Protein AF-A0AAV3IEU8-F1 (afdb_monomer)

Organism: NCBI:txid1159029

pLDDT: mean 87.57, std 12.07, range [40.59, 98.12]

Sequence (275 aa):
SLTPLAIEFLNAQDLLRKNFCYTQALENLLQGFGAECREVMIELENHYLDIEEMMFFVTFLNTENFTRSEIIEYVREYRSLSRIQKEKLKELVQNYCNPNHFNGNKLEKRDYHNWKNQAQQIFSLLEQSVFFETNKERLILKTLNEESKQNDKKLKRSIKEKALYFEKHGVKKEKGFELHHIVPLCLARSIEEFDLLDKWENLIYIDAFNHAKISQTQNKHLCLYFENCDVILSKGLKEEQESLYFTYIENVLYKLDLQNIMLEYNKDLLHSKNG

Mean predicted aligned error: 6.37 Å

Solvent-accessible surface area (backbone atoms only — not comparable to full-atom values): 15280 Å² total; per-residue (Å²): 134,80,52,72,64,56,51,49,39,73,67,40,89,48,70,68,43,31,29,26,44,46,26,35,54,47,32,64,74,53,45,38,48,58,59,52,52,51,51,51,23,58,78,65,74,69,42,53,45,44,56,63,49,38,55,80,38,56,67,35,61,87,72,50,101,48,45,70,70,56,40,52,49,52,48,52,55,59,66,70,45,51,71,70,55,49,52,51,50,49,52,51,50,43,62,70,19,31,70,90,81,56,88,78,72,71,90,82,58,65,40,50,67,61,50,52,51,50,47,50,51,50,45,62,55,46,35,61,26,64,54,26,39,72,57,97,61,28,42,31,63,44,46,96,55,96,63,84,88,53,48,65,56,59,57,51,39,49,55,45,24,57,52,45,35,35,64,76,34,71,50,76,95,52,92,65,50,41,80,42,54,45,49,51,59,57,73,26,66,47,71,68,48,31,57,60,35,55,34,40,59,35,46,45,38,26,27,40,73,62,48,49,53,42,37,76,58,56,57,47,44,46,37,68,48,68,62,92,77,24,44,33,31,16,55,46,99,50,90,92,41,68,64,47,79,31,50,54,80,78,34,30,60,73,38,76,91,45,52,64,59,30,42,52,47,43,49,52,56,54,51,68,71,76,109

Structure (mmCIF, N/CA/C/O backbone):
data_AF-A0AAV3IEU8-F1
#
_entry.id   AF-A0AAV3IEU8-F1
#
loop_
_atom_site.group_PDB
_atom_site.id
_atom_site.type_symbol
_atom_site.label_atom_id
_atom_site.label_alt_id
_atom_site.label_comp_id
_atom_site.label_asym_id
_atom_site.label_entity_id
_atom_site.label_seq_id
_atom_site.pdbx_PDB_ins_code
_atom_site.Cartn_x
_atom_site.Cartn_y
_atom_site.Cartn_z
_atom_site.occupancy
_atom_site.B_iso_or_equiv
_atom_site.auth_seq_id
_atom_site.auth_comp_id
_atom_site.auth_asym_id
_atom_site.auth_atom_id
_atom_site.pdbx_PDB_model_num
ATOM 1 N N . SER A 1 1 ? 19.707 -5.738 23.453 1.00 81.69 1 SER A N 1
ATOM 2 C CA . SER A 1 1 ? 18.581 -6.644 23.763 1.00 81.69 1 SER A CA 1
ATOM 3 C C . SER A 1 1 ? 17.869 -6.994 22.465 1.00 81.69 1 SER A C 1
ATOM 5 O O . SER A 1 1 ? 18.001 -6.241 21.506 1.00 81.69 1 SER A O 1
ATOM 7 N N . LEU A 1 2 ? 17.169 -8.131 22.399 1.00 87.88 2 LEU A N 1
ATOM 8 C CA . LEU A 1 2 ? 16.319 -8.454 21.246 1.00 87.88 2 LEU A CA 1
ATOM 9 C C . LEU A 1 2 ? 15.072 -7.561 21.242 1.00 87.88 2 LEU A C 1
ATOM 11 O O . LEU A 1 2 ? 14.574 -7.196 22.308 1.00 87.88 2 LEU A O 1
ATOM 15 N N . THR A 1 3 ? 14.579 -7.207 20.055 1.00 89.81 3 THR A N 1
ATOM 16 C CA . THR A 1 3 ? 13.299 -6.499 19.910 1.00 89.81 3 THR A CA 1
ATOM 17 C C . THR A 1 3 ? 12.129 -7.449 20.209 1.00 89.81 3 THR A C 1
ATOM 19 O O . THR A 1 3 ? 12.288 -8.662 20.049 1.00 89.81 3 THR A O 1
ATOM 22 N N . PRO A 1 4 ? 10.940 -6.939 20.588 1.00 88.88 4 PRO A N 1
ATOM 23 C CA . PRO A 1 4 ? 9.755 -7.781 20.776 1.00 88.88 4 PRO A CA 1
ATOM 24 C C . PRO A 1 4 ? 9.437 -8.655 19.554 1.00 88.88 4 PRO A C 1
ATOM 26 O O . PRO A 1 4 ? 9.200 -9.849 19.704 1.00 88.88 4 PRO A O 1
ATOM 29 N N . LEU A 1 5 ? 9.552 -8.095 18.343 1.00 89.75 5 LEU A N 1
ATOM 30 C CA . LEU A 1 5 ? 9.352 -8.827 17.088 1.00 89.75 5 LEU A CA 1
ATOM 31 C C . LEU A 1 5 ? 10.374 -9.958 16.891 1.00 89.75 5 LEU A C 1
ATOM 33 O O . LEU A 1 5 ? 10.023 -11.036 16.423 1.00 89.75 5 LEU A O 1
ATOM 37 N N . ALA A 1 6 ? 11.638 -9.744 17.273 1.00 91.06 6 ALA A N 1
ATOM 38 C CA . ALA A 1 6 ? 12.656 -10.791 17.199 1.00 91.06 6 ALA A CA 1
ATOM 39 C C . ALA A 1 6 ? 12.377 -11.929 18.195 1.00 91.06 6 ALA A C 1
ATOM 41 O O . ALA A 1 6 ? 12.579 -13.094 17.866 1.00 91.06 6 ALA A O 1
ATOM 42 N N . ILE A 1 7 ? 11.885 -11.603 19.394 1.00 92.44 7 ILE A N 1
ATOM 43 C CA . ILE A 1 7 ? 11.456 -12.605 20.381 1.00 92.44 7 ILE A CA 1
ATOM 44 C C . ILE A 1 7 ? 10.263 -13.402 19.836 1.00 92.44 7 ILE A C 1
ATOM 46 O O . ILE A 1 7 ? 10.269 -14.629 19.907 1.00 92.44 7 ILE A O 1
ATOM 50 N N . GLU A 1 8 ? 9.274 -12.728 19.243 1.00 90.88 8 GLU A N 1
ATOM 51 C CA . GLU A 1 8 ? 8.117 -13.378 18.619 1.00 90.88 8 GLU A CA 1
ATOM 52 C C . GLU A 1 8 ? 8.536 -14.316 17.478 1.00 90.88 8 GLU A C 1
ATOM 54 O O . GLU A 1 8 ? 8.116 -15.471 17.445 1.00 90.88 8 GLU A O 1
ATOM 59 N N . PHE A 1 9 ? 9.440 -13.868 16.601 1.00 92.19 9 PHE A N 1
ATOM 60 C CA . PHE A 1 9 ? 9.981 -14.685 15.513 1.00 92.19 9 PHE A CA 1
ATOM 61 C C . PHE A 1 9 ? 10.677 -15.959 16.021 1.00 92.19 9 PHE A C 1
ATOM 63 O O . PHE A 1 9 ? 10.493 -17.037 15.452 1.00 92.19 9 PHE A O 1
ATOM 70 N N . LEU A 1 10 ? 11.478 -15.855 17.089 1.00 93.06 10 LEU A N 1
ATOM 71 C CA . LEU A 1 10 ? 12.175 -17.005 17.679 1.00 93.06 10 LEU A CA 1
ATOM 72 C C . LEU A 1 10 ? 11.210 -17.992 18.348 1.00 93.06 10 LEU A C 1
ATOM 74 O O . LEU A 1 10 ? 11.451 -19.197 18.306 1.00 93.06 10 LEU A O 1
ATOM 78 N N . ASN A 1 11 ? 10.121 -17.486 18.929 1.00 92.81 11 ASN A N 1
ATOM 79 C CA . ASN A 1 11 ? 9.109 -18.289 19.615 1.00 92.81 11 ASN A CA 1
ATOM 80 C C . ASN A 1 11 ? 8.028 -18.855 18.676 1.00 92.81 11 ASN A C 1
ATOM 82 O O . ASN A 1 11 ? 7.237 -19.701 19.101 1.00 92.81 11 ASN A O 1
ATOM 86 N N . ALA A 1 12 ? 7.973 -18.404 17.420 1.00 91.25 12 ALA A N 1
ATOM 87 C CA . ALA A 1 12 ? 7.007 -18.863 16.431 1.00 91.25 12 ALA A CA 1
ATOM 88 C C . ALA A 1 12 ? 7.164 -20.368 16.147 1.00 91.25 12 ALA A C 1
ATOM 90 O O . ALA A 1 12 ? 8.242 -20.848 15.782 1.00 91.25 12 ALA A O 1
ATOM 91 N N . GLN A 1 13 ? 6.062 -21.104 16.309 1.00 87.25 13 GLN A N 1
ATOM 92 C CA . GLN A 1 13 ? 6.034 -22.569 16.236 1.00 87.25 13 GLN A CA 1
ATOM 93 C C . GLN A 1 13 ? 5.939 -23.097 14.798 1.00 87.25 13 GLN A C 1
ATOM 95 O O . GLN A 1 13 ? 6.351 -24.223 14.529 1.00 87.25 13 GLN A O 1
ATOM 100 N N . ASP A 1 14 ? 5.441 -22.283 13.866 1.00 87.62 14 ASP A N 1
ATOM 101 C CA . ASP A 1 14 ? 5.226 -22.655 12.471 1.00 87.62 14 ASP A CA 1
ATOM 102 C C . ASP A 1 14 ? 5.844 -21.645 11.485 1.00 87.62 14 ASP A C 1
ATOM 104 O O . ASP A 1 14 ? 6.173 -20.502 11.822 1.00 87.62 14 ASP A O 1
ATOM 108 N N . LEU A 1 15 ? 6.037 -22.096 10.241 1.00 86.12 15 LEU A N 1
ATOM 109 C CA . LEU A 1 15 ? 6.675 -21.307 9.185 1.00 86.12 15 LEU A CA 1
ATOM 110 C C . LEU A 1 15 ? 5.826 -20.100 8.768 1.00 86.12 15 LEU A C 1
ATOM 112 O O . LEU A 1 15 ? 6.379 -19.044 8.474 1.00 86.12 15 LEU A O 1
ATOM 116 N N . LEU A 1 16 ? 4.498 -20.229 8.772 1.00 85.38 16 LEU A N 1
ATOM 117 C CA . LEU A 1 16 ? 3.606 -19.141 8.388 1.00 85.38 16 LEU A CA 1
ATOM 118 C C . LEU A 1 16 ? 3.726 -17.981 9.382 1.00 85.38 16 LEU A C 1
ATOM 120 O O . LEU A 1 16 ? 3.903 -16.834 8.969 1.00 85.38 16 LEU A O 1
ATOM 124 N N . ARG A 1 17 ? 3.736 -18.268 10.687 1.00 85.62 17 ARG A N 1
ATOM 125 C CA . ARG A 1 17 ? 3.944 -17.258 11.730 1.00 85.62 17 ARG A CA 1
ATOM 126 C C . ARG A 1 17 ? 5.314 -16.591 11.634 1.00 85.62 17 ARG A C 1
ATOM 128 O O . ARG A 1 17 ? 5.411 -15.371 11.788 1.00 85.62 17 ARG A O 1
ATOM 135 N N . LYS A 1 18 ? 6.365 -17.358 11.322 1.00 89.12 18 LYS A N 1
ATOM 136 C CA . LYS A 1 18 ? 7.698 -16.800 11.038 1.00 89.12 18 LYS A CA 1
ATOM 137 C C . LYS A 1 18 ? 7.674 -15.863 9.835 1.00 89.12 18 LYS A C 1
ATOM 139 O O . LYS A 1 18 ? 8.250 -14.781 9.917 1.00 89.12 18 LYS A O 1
ATOM 144 N N . ASN A 1 19 ? 6.972 -16.229 8.765 1.00 88.75 19 ASN A N 1
ATOM 145 C CA . ASN A 1 19 ? 6.851 -15.396 7.570 1.00 88.75 19 ASN A CA 1
ATOM 146 C C . ASN A 1 19 ? 6.082 -14.094 7.849 1.00 88.75 19 ASN A C 1
ATOM 148 O O . ASN A 1 19 ? 6.465 -13.050 7.324 1.00 88.75 19 ASN A O 1
ATOM 152 N N . PHE A 1 20 ? 5.053 -14.108 8.705 1.00 90.44 20 PHE A N 1
ATOM 153 C CA . PHE A 1 20 ? 4.385 -12.878 9.157 1.00 90.44 20 PHE A CA 1
ATOM 154 C C . PHE A 1 20 ? 5.340 -11.963 9.935 1.00 90.44 20 PHE A C 1
ATOM 156 O O . PHE A 1 20 ? 5.473 -10.787 9.601 1.00 90.44 20 PHE A O 1
ATOM 163 N N . CYS A 1 21 ? 6.083 -12.510 10.902 1.00 90.94 21 CYS A N 1
ATOM 164 C CA . CYS A 1 21 ? 7.086 -11.742 11.647 1.00 90.94 21 CYS A CA 1
ATOM 165 C C . CYS A 1 21 ? 8.168 -11.165 10.716 1.00 90.94 21 CYS A C 1
ATOM 167 O O . CYS A 1 21 ? 8.578 -10.012 10.857 1.00 90.94 21 CYS A O 1
ATOM 169 N N . TYR A 1 22 ? 8.611 -11.956 9.735 1.00 90.69 22 TYR A N 1
ATOM 170 C CA . TYR A 1 22 ? 9.582 -11.527 8.733 1.00 90.69 22 TYR A CA 1
ATOM 171 C C . TYR A 1 22 ? 9.024 -10.419 7.832 1.00 90.69 22 TYR A C 1
ATOM 173 O O . TYR A 1 22 ? 9.699 -9.423 7.593 1.00 90.69 22 TYR A O 1
ATOM 181 N N . THR A 1 23 ? 7.765 -10.541 7.407 1.00 91.31 23 THR A N 1
ATOM 182 C CA . THR A 1 23 ? 7.056 -9.514 6.628 1.00 91.31 23 THR A CA 1
ATOM 183 C C . THR A 1 23 ? 7.005 -8.194 7.384 1.00 91.31 23 THR A C 1
ATOM 185 O O . THR A 1 23 ? 7.344 -7.156 6.827 1.00 91.31 23 THR A O 1
ATOM 188 N N . GLN A 1 24 ? 6.669 -8.222 8.673 1.00 91.31 24 GLN A N 1
ATOM 189 C CA . GLN A 1 24 ? 6.660 -7.017 9.496 1.00 91.31 24 GLN A CA 1
ATOM 190 C C . GLN A 1 24 ? 8.060 -6.387 9.609 1.00 91.31 24 GLN A C 1
ATOM 192 O O . GLN A 1 24 ? 8.206 -5.166 9.558 1.00 91.31 24 GLN A O 1
ATOM 197 N N . ALA A 1 25 ? 9.110 -7.205 9.735 1.00 90.81 25 ALA A N 1
ATOM 198 C CA . ALA A 1 25 ? 10.488 -6.719 9.753 1.00 90.81 25 ALA A CA 1
ATOM 199 C C . ALA A 1 25 ? 10.899 -6.090 8.409 1.00 90.81 25 ALA A C 1
ATOM 201 O O . ALA A 1 25 ? 11.538 -5.036 8.404 1.00 90.81 25 ALA A O 1
ATOM 202 N N . LEU A 1 26 ? 10.501 -6.696 7.287 1.00 90.88 26 LEU A N 1
ATOM 203 C CA . LEU A 1 26 ? 10.737 -6.165 5.945 1.00 90.88 26 LEU A CA 1
ATOM 204 C C . LEU A 1 26 ? 10.014 -4.841 5.713 1.00 90.88 26 LEU A C 1
ATOM 206 O O . LEU A 1 26 ? 10.633 -3.914 5.208 1.00 90.88 26 LEU A O 1
ATOM 210 N N . GLU A 1 27 ? 8.748 -4.709 6.108 1.00 89.12 27 GLU A N 1
ATOM 211 C CA . GLU A 1 27 ? 8.018 -3.444 5.954 1.00 89.12 27 GLU A CA 1
ATOM 212 C C . GLU A 1 27 ? 8.652 -2.317 6.775 1.00 89.12 27 GLU A C 1
ATOM 214 O O . GLU A 1 27 ? 8.736 -1.184 6.306 1.00 89.12 27 GLU A O 1
ATOM 219 N N . ASN A 1 28 ? 9.182 -2.625 7.963 1.00 86.00 28 ASN A N 1
ATOM 220 C CA . ASN A 1 28 ? 9.950 -1.656 8.744 1.00 86.00 28 ASN A CA 1
ATOM 221 C C . ASN A 1 28 ? 11.255 -1.254 8.036 1.00 86.00 28 ASN A C 1
ATOM 223 O O . ASN A 1 28 ? 11.611 -0.076 8.028 1.00 86.00 28 ASN A O 1
ATOM 227 N N . LEU A 1 29 ? 11.965 -2.219 7.439 1.00 87.38 29 LEU A N 1
ATOM 228 C CA . LEU A 1 29 ? 13.203 -1.977 6.690 1.00 87.38 29 LEU A CA 1
ATOM 229 C C . LEU A 1 29 ? 12.951 -1.139 5.429 1.00 87.38 29 LEU A C 1
ATOM 231 O O . LEU A 1 29 ? 13.710 -0.220 5.131 1.00 87.38 29 LEU A O 1
ATOM 235 N N . LEU A 1 30 ? 11.881 -1.461 4.705 1.00 86.31 30 LEU A N 1
ATOM 236 C CA . LEU A 1 30 ? 11.489 -0.841 3.443 1.00 86.31 30 LEU A CA 1
ATOM 237 C C . LEU A 1 30 ? 10.585 0.387 3.632 1.00 86.31 30 LEU A C 1
ATOM 239 O O . LEU A 1 30 ? 10.112 0.949 2.649 1.00 86.31 30 LEU A O 1
ATOM 243 N N . GLN A 1 31 ? 10.347 0.806 4.878 1.00 83.88 31 GLN A N 1
ATOM 244 C CA . GLN A 1 31 ? 9.532 1.974 5.231 1.00 83.88 31 GLN A CA 1
ATOM 245 C C . GLN A 1 31 ? 8.137 1.946 4.578 1.00 83.88 31 GLN A C 1
ATOM 247 O O . GLN A 1 31 ? 7.684 2.930 4.003 1.00 83.88 31 GLN A O 1
ATOM 252 N N . GLY A 1 32 ? 7.469 0.792 4.625 1.00 84.94 32 GLY A N 1
ATOM 253 C CA . GLY A 1 32 ? 6.126 0.603 4.064 1.00 84.94 32 GLY A CA 1
ATOM 254 C C . GLY A 1 32 ? 6.064 0.462 2.539 1.00 84.94 32 GLY A C 1
ATOM 255 O O . GLY A 1 32 ? 4.974 0.342 1.987 1.00 84.94 32 GLY A O 1
ATOM 256 N N . PHE A 1 33 ? 7.200 0.454 1.832 1.00 88.75 33 PHE A N 1
ATOM 257 C CA . PHE A 1 33 ? 7.218 0.337 0.369 1.00 88.75 33 PHE A CA 1
ATOM 258 C C . PHE A 1 33 ? 6.565 -0.955 -0.150 1.00 88.75 33 PHE A C 1
ATOM 260 O O . PHE A 1 33 ? 5.966 -0.952 -1.226 1.00 88.75 33 PHE A O 1
ATOM 267 N N . GLY A 1 34 ? 6.664 -2.063 0.594 1.00 90.81 34 GLY A N 1
ATOM 268 C CA . GLY A 1 34 ? 6.017 -3.314 0.204 1.00 90.81 34 GLY A CA 1
ATOM 269 C C . GLY A 1 34 ? 4.494 -3.202 0.271 1.00 90.81 34 GLY A C 1
ATOM 270 O O . GLY A 1 34 ? 3.816 -3.608 -0.674 1.00 90.81 34 GLY A O 1
ATOM 271 N N . ALA A 1 35 ? 3.952 -2.550 1.303 1.00 88.50 35 ALA A N 1
ATOM 272 C CA . ALA A 1 35 ? 2.532 -2.215 1.359 1.00 88.50 35 ALA A CA 1
ATOM 273 C C . ALA A 1 35 ? 2.098 -1.366 0.149 1.00 88.50 35 ALA A C 1
ATOM 275 O O . ALA A 1 35 ? 1.140 -1.732 -0.528 1.00 88.50 35 ALA A O 1
ATOM 276 N N . GLU A 1 36 ? 2.843 -0.317 -0.211 1.00 89.69 36 GLU A N 1
ATOM 277 C CA . GLU A 1 36 ? 2.512 0.506 -1.387 1.00 89.69 36 GLU A CA 1
ATOM 278 C C . GLU A 1 36 ? 2.546 -0.290 -2.702 1.00 89.69 36 GLU A C 1
ATOM 280 O O . GLU A 1 36 ? 1.646 -0.160 -3.537 1.00 89.69 36 GLU A O 1
ATOM 285 N N . CYS A 1 37 ? 3.529 -1.182 -2.877 1.00 92.62 37 CYS A N 1
ATOM 286 C CA . CYS A 1 37 ? 3.576 -2.084 -4.032 1.00 92.62 37 CYS A CA 1
ATOM 287 C C . CYS A 1 37 ? 2.313 -2.948 -4.119 1.00 92.62 37 CYS A C 1
ATOM 289 O O . CYS A 1 37 ? 1.743 -3.113 -5.202 1.00 92.62 37 CYS A O 1
ATOM 291 N N . ARG A 1 38 ? 1.850 -3.477 -2.978 1.00 90.44 38 ARG A N 1
AT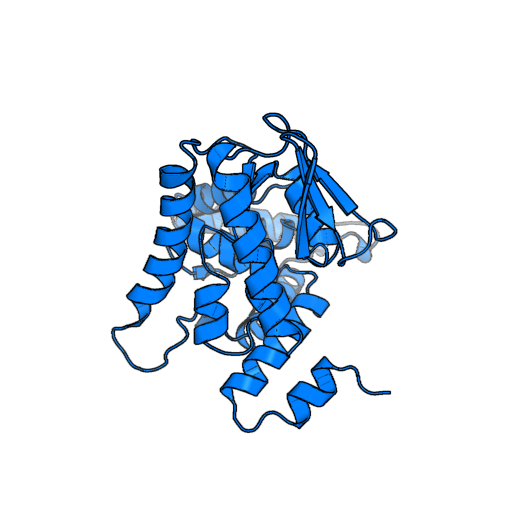OM 292 C CA . ARG A 1 38 ? 0.616 -4.265 -2.912 1.00 90.44 38 ARG A CA 1
ATOM 293 C C . ARG A 1 38 ? -0.587 -3.437 -3.347 1.00 90.44 38 ARG A C 1
ATOM 295 O O . ARG A 1 38 ? -1.388 -3.916 -4.153 1.00 90.44 38 ARG A O 1
ATOM 302 N N . GLU A 1 39 ? -0.704 -2.211 -2.852 1.00 89.44 39 GLU A N 1
ATOM 303 C CA . GLU A 1 39 ? -1.819 -1.326 -3.183 1.00 89.44 39 GLU A CA 1
ATOM 304 C C . GLU A 1 39 ? -1.838 -0.968 -4.676 1.00 89.44 39 GLU A C 1
ATOM 306 O O . GLU A 1 39 ? -2.881 -1.109 -5.319 1.00 89.44 39 GLU A O 1
ATOM 311 N N . VAL A 1 40 ? -0.681 -0.641 -5.264 1.00 92.56 40 VAL A N 1
ATOM 312 C CA . VAL A 1 40 ? -0.539 -0.425 -6.716 1.00 92.56 40 VAL A CA 1
ATOM 313 C C . VAL A 1 40 ? -0.996 -1.649 -7.511 1.00 92.56 40 VAL A C 1
ATOM 315 O O . VAL A 1 40 ? -1.776 -1.526 -8.455 1.00 92.56 40 VAL A O 1
ATOM 318 N N . MET A 1 41 ? -0.554 -2.849 -7.132 1.00 91.94 41 MET A N 1
ATOM 319 C CA . MET A 1 41 ? -0.902 -4.088 -7.838 1.00 91.94 41 MET A CA 1
ATOM 320 C C . MET A 1 41 ? -2.397 -4.421 -7.769 1.00 91.94 41 MET A C 1
ATOM 322 O O . MET A 1 41 ? -2.940 -4.954 -8.741 1.00 91.94 41 MET A O 1
ATOM 326 N N . ILE A 1 42 ? -3.054 -4.109 -6.647 1.00 88.00 42 ILE A N 1
ATOM 327 C CA . ILE A 1 42 ? -4.506 -4.261 -6.476 1.00 88.00 42 ILE A CA 1
ATOM 328 C C . ILE A 1 42 ? -5.254 -3.272 -7.369 1.00 88.00 42 ILE A C 1
ATOM 330 O O . ILE A 1 42 ? -6.180 -3.661 -8.075 1.00 88.00 42 ILE A O 1
ATOM 334 N N . GLU A 1 43 ? -4.857 -2.000 -7.366 1.00 88.38 43 GLU A N 1
ATOM 335 C CA . GLU A 1 43 ? -5.528 -0.958 -8.152 1.00 88.38 43 GLU A CA 1
ATOM 336 C C . GLU A 1 43 ? -5.289 -1.085 -9.668 1.00 88.38 43 GLU A C 1
ATOM 338 O O . GLU A 1 43 ? -6.090 -0.610 -10.477 1.00 88.38 43 GLU A O 1
ATOM 343 N N . LEU A 1 44 ? -4.209 -1.754 -10.077 1.00 88.81 44 LEU A N 1
ATOM 344 C CA . LEU A 1 44 ? -3.939 -2.105 -11.472 1.00 88.81 44 LEU A CA 1
ATOM 345 C C . LEU A 1 44 ? -4.750 -3.306 -11.987 1.00 88.81 44 LEU A C 1
ATOM 347 O O . LEU A 1 44 ? -4.654 -3.597 -13.178 1.00 88.81 44 LEU A O 1
ATOM 351 N N . GLU A 1 45 ? -5.474 -4.026 -11.121 1.00 82.94 45 GLU A N 1
ATOM 352 C CA . GLU A 1 45 ? -6.338 -5.189 -11.425 1.00 82.94 45 GLU A CA 1
ATOM 353 C C . GLU A 1 45 ? -5.652 -6.409 -12.081 1.00 82.94 45 GLU A C 1
ATOM 355 O O . GLU A 1 45 ? -6.280 -7.445 -12.289 1.00 82.94 45 GLU A O 1
ATOM 360 N N . ASN A 1 46 ? -4.349 -6.332 -12.363 1.00 74.88 46 ASN A N 1
ATOM 361 C CA . ASN A 1 46 ? -3.583 -7.403 -13.010 1.00 74.88 46 ASN A CA 1
ATOM 362 C C . ASN A 1 46 ? -2.660 -8.161 -12.040 1.00 74.88 46 ASN A C 1
ATOM 364 O O . ASN A 1 46 ? -2.059 -9.154 -12.438 1.00 74.88 46 ASN A O 1
ATOM 368 N N . HIS A 1 47 ? -2.551 -7.719 -10.780 1.00 86.00 47 HIS A N 1
ATOM 369 C CA . HIS A 1 47 ? -1.891 -8.433 -9.672 1.00 86.00 47 HIS A CA 1
ATOM 370 C C . HIS A 1 47 ? -0.413 -8.814 -9.878 1.00 86.00 47 HIS A C 1
ATOM 372 O O . HIS A 1 47 ? 0.114 -9.674 -9.170 1.00 86.00 47 HIS A O 1
ATOM 378 N N . TYR A 1 48 ? 0.269 -8.165 -10.821 1.00 91.88 48 TYR A N 1
ATOM 379 C CA . TYR A 1 48 ? 1.710 -8.279 -11.017 1.00 91.88 48 TYR A CA 1
ATOM 380 C C . TYR A 1 48 ? 2.325 -6.921 -11.376 1.00 91.88 48 TYR A C 1
ATOM 382 O O . TYR A 1 48 ? 1.629 -6.031 -11.879 1.00 91.88 48 TYR A O 1
ATOM 390 N N . LEU A 1 49 ? 3.634 -6.806 -11.159 1.00 95.31 49 LEU A N 1
ATOM 391 C CA . LEU A 1 49 ? 4.505 -5.752 -11.677 1.00 95.31 49 LEU A CA 1
ATOM 392 C C . LEU A 1 49 ? 5.676 -6.408 -12.400 1.00 95.31 49 LEU A C 1
ATOM 394 O O . LEU A 1 49 ? 6.285 -7.337 -11.866 1.00 95.31 49 LEU A O 1
ATOM 398 N N . ASP A 1 50 ? 5.985 -5.956 -13.611 1.00 95.25 50 ASP A N 1
ATOM 399 C CA . ASP A 1 50 ? 7.236 -6.342 -14.262 1.00 95.25 50 ASP A CA 1
ATOM 400 C C . ASP A 1 50 ? 8.418 -5.475 -13.793 1.00 95.25 50 ASP A C 1
ATOM 402 O O . ASP A 1 50 ? 8.256 -4.457 -13.114 1.00 95.25 50 ASP A O 1
ATOM 406 N N . ILE A 1 51 ? 9.638 -5.924 -14.092 1.00 95.38 51 ILE A N 1
ATOM 407 C CA . ILE A 1 51 ? 10.851 -5.240 -13.634 1.00 95.38 51 ILE A CA 1
ATOM 408 C C . ILE A 1 51 ? 10.982 -3.824 -14.209 1.00 95.38 51 ILE A C 1
ATOM 410 O O . ILE A 1 51 ? 11.522 -2.948 -13.538 1.00 95.38 51 ILE A O 1
ATOM 414 N N . GLU A 1 52 ? 10.484 -3.579 -15.423 1.00 95.88 52 GLU A N 1
ATOM 415 C CA . GLU A 1 52 ? 10.547 -2.260 -16.056 1.00 95.88 52 GLU A CA 1
ATOM 416 C C . GLU A 1 52 ? 9.517 -1.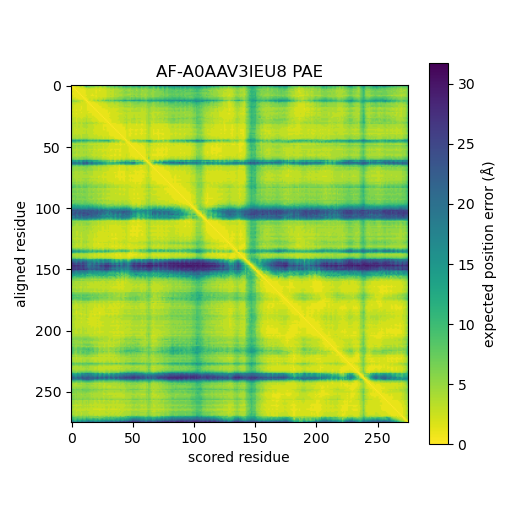314 -15.436 1.00 95.88 52 GLU A C 1
ATOM 418 O O . GLU A 1 52 ? 9.845 -0.166 -15.169 1.00 95.88 52 GLU A O 1
ATOM 423 N N . GLU A 1 53 ? 8.321 -1.801 -15.104 1.00 96.31 53 GLU A N 1
ATOM 424 C CA . GLU A 1 53 ? 7.313 -1.071 -14.333 1.00 96.31 53 GLU A CA 1
ATOM 425 C C . GLU A 1 53 ? 7.844 -0.697 -12.943 1.00 96.31 53 GLU A C 1
ATOM 427 O O . GLU A 1 53 ? 7.675 0.440 -12.492 1.00 96.31 53 GLU A O 1
ATOM 432 N N . MET A 1 54 ? 8.538 -1.634 -12.285 1.00 94.88 54 MET A N 1
ATOM 433 C CA . MET A 1 54 ? 9.188 -1.384 -11.000 1.00 94.88 54 MET A CA 1
ATOM 434 C C . MET A 1 54 ? 10.251 -0.291 -11.116 1.00 94.88 54 MET A C 1
ATOM 436 O O . MET A 1 54 ? 10.232 0.679 -10.356 1.00 94.88 54 MET A O 1
ATOM 440 N N . MET A 1 55 ? 11.159 -0.431 -12.085 1.00 94.12 55 MET A N 1
ATOM 441 C CA . MET A 1 55 ? 12.204 0.553 -12.344 1.00 94.12 55 MET A CA 1
ATOM 442 C C . MET A 1 55 ? 11.583 1.907 -12.685 1.00 94.12 55 MET A C 1
ATOM 444 O O . MET A 1 55 ? 11.716 2.848 -11.916 1.00 94.12 55 MET A O 1
ATOM 448 N N . PHE A 1 56 ? 10.875 2.012 -13.804 1.00 94.25 56 PHE A N 1
ATOM 449 C CA . PHE A 1 56 ? 10.494 3.292 -14.392 1.00 94.25 56 PHE A CA 1
ATOM 450 C C . PHE A 1 56 ? 9.464 4.067 -13.572 1.00 94.25 56 PHE A C 1
ATOM 452 O O . PHE A 1 56 ? 9.436 5.289 -13.689 1.00 94.25 56 PHE A O 1
ATOM 459 N N . PHE A 1 57 ? 8.655 3.393 -12.746 1.00 94.94 57 PHE A N 1
ATOM 460 C CA . PHE A 1 57 ? 7.534 4.037 -12.060 1.00 94.94 57 PHE A CA 1
ATOM 461 C C . PHE A 1 57 ? 7.475 3.703 -10.566 1.00 94.94 57 PHE A C 1
ATOM 463 O O . PHE A 1 57 ? 7.542 4.601 -9.736 1.00 94.94 57 PHE A O 1
ATOM 470 N N . VAL A 1 58 ? 7.380 2.429 -10.179 1.00 94.19 58 VAL A N 1
ATOM 471 C CA . VAL A 1 58 ? 6.985 2.080 -8.796 1.00 94.19 58 VAL A CA 1
ATOM 472 C C . VAL A 1 58 ? 8.036 2.472 -7.754 1.00 94.19 58 VAL A C 1
ATOM 474 O O . VAL A 1 58 ? 7.670 2.928 -6.675 1.00 94.19 58 VAL A O 1
ATOM 477 N N . THR A 1 59 ? 9.336 2.398 -8.068 1.00 91.31 59 THR A N 1
ATOM 478 C CA . THR A 1 59 ? 10.397 2.852 -7.139 1.00 91.31 59 THR A CA 1
ATOM 479 C C . THR A 1 59 ? 10.331 4.346 -6.778 1.00 91.31 59 THR A C 1
ATOM 481 O O . THR A 1 59 ? 10.997 4.778 -5.833 1.00 91.31 59 THR A O 1
ATOM 484 N N . PHE A 1 60 ? 9.505 5.135 -7.472 1.00 88.94 60 PHE A N 1
ATOM 485 C CA . PHE A 1 60 ? 9.325 6.560 -7.207 1.00 88.94 60 PHE A CA 1
ATOM 486 C C . PHE A 1 60 ? 8.295 6.890 -6.115 1.00 88.94 60 PHE A C 1
ATOM 488 O O . PHE A 1 60 ? 8.306 8.017 -5.630 1.00 88.94 60 PHE A O 1
ATOM 495 N N . LEU A 1 61 ? 7.495 5.918 -5.648 1.00 83.56 61 LEU A N 1
ATOM 496 C CA . LEU A 1 61 ? 6.467 6.118 -4.604 1.00 83.56 61 LEU A CA 1
ATOM 497 C C . LEU A 1 61 ? 7.003 6.721 -3.294 1.00 83.56 61 LEU A C 1
ATOM 499 O O . LEU A 1 61 ? 6.283 7.438 -2.611 1.00 83.56 61 LEU A O 1
ATOM 503 N N . ASN A 1 62 ? 8.264 6.440 -2.949 1.00 67.06 62 ASN A N 1
ATOM 504 C CA . ASN A 1 62 ? 8.885 6.872 -1.688 1.00 67.06 62 ASN A CA 1
ATOM 505 C C . ASN A 1 62 ? 10.098 7.798 -1.882 1.00 67.06 62 ASN A C 1
ATOM 507 O O . ASN A 1 62 ? 10.786 8.109 -0.910 1.00 67.06 62 ASN A O 1
ATOM 511 N N . THR A 1 63 ? 10.416 8.189 -3.119 1.00 67.06 63 THR A N 1
ATOM 512 C CA . THR A 1 63 ? 11.637 8.962 -3.418 1.00 67.06 63 THR A CA 1
ATOM 513 C C . THR A 1 63 ? 11.369 10.323 -4.048 1.00 67.06 63 THR A C 1
ATOM 515 O O . THR A 1 63 ? 12.205 11.209 -3.914 1.00 67.06 63 THR A O 1
ATOM 518 N N . GLU A 1 64 ? 10.205 10.519 -4.665 1.00 62.75 64 GLU A N 1
ATOM 519 C CA . GLU A 1 64 ? 9.826 11.747 -5.365 1.00 62.75 64 GLU A CA 1
ATOM 520 C C . GLU A 1 64 ? 8.379 12.139 -5.013 1.00 62.75 64 GLU A C 1
ATOM 522 O O . GLU A 1 64 ? 7.636 11.344 -4.441 1.00 62.75 64 GLU A O 1
ATOM 527 N N . ASN A 1 65 ? 7.952 13.354 -5.374 1.00 71.25 65 ASN A N 1
ATOM 528 C CA . ASN A 1 65 ? 6.595 13.866 -5.114 1.00 71.25 65 ASN A CA 1
ATOM 529 C C . ASN A 1 65 ? 5.515 13.239 -6.029 1.00 71.25 65 ASN A C 1
ATOM 531 O O . ASN A 1 65 ? 4.630 13.953 -6.499 1.00 71.25 65 ASN A O 1
ATOM 535 N N . PHE A 1 66 ? 5.593 11.937 -6.319 1.00 84.31 66 PHE A N 1
ATOM 536 C CA . PHE A 1 66 ? 4.566 11.221 -7.077 1.00 84.31 66 PHE A CA 1
ATOM 537 C C . PHE A 1 66 ? 3.606 10.499 -6.139 1.00 84.31 66 PHE A C 1
ATOM 539 O O . PHE A 1 66 ? 4.008 9.746 -5.255 1.00 84.31 66 PHE A O 1
ATOM 546 N N . THR A 1 67 ? 2.318 10.698 -6.379 1.00 85.25 67 THR A N 1
ATOM 547 C CA . THR A 1 67 ? 1.234 9.994 -5.691 1.00 85.25 67 THR A CA 1
ATOM 548 C C . THR A 1 67 ? 1.068 8.572 -6.229 1.00 85.25 67 THR A C 1
ATOM 550 O O . THR A 1 67 ? 1.449 8.269 -7.367 1.00 85.25 67 THR A O 1
ATOM 553 N N . ARG A 1 68 ? 0.425 7.685 -5.457 1.00 89.44 68 ARG A N 1
ATOM 554 C CA . ARG A 1 68 ? 0.126 6.320 -5.918 1.00 89.44 68 ARG A CA 1
ATOM 555 C C . ARG A 1 68 ? -0.751 6.345 -7.164 1.00 89.44 68 ARG A C 1
ATOM 557 O O . ARG A 1 68 ? -0.526 5.573 -8.096 1.00 89.44 68 ARG A O 1
ATOM 564 N N . SER A 1 69 ? -1.706 7.272 -7.203 1.00 88.06 69 SER A N 1
ATOM 565 C CA . SER A 1 69 ? -2.586 7.488 -8.357 1.00 88.06 69 SER A CA 1
ATOM 566 C C . SER A 1 69 ? -1.816 7.815 -9.644 1.00 88.06 69 SER A C 1
ATOM 568 O O . SER A 1 69 ? -2.119 7.241 -10.690 1.00 88.06 69 SER A O 1
ATOM 570 N N . GLU A 1 70 ? -0.804 8.686 -9.578 1.00 90.19 70 GLU A N 1
ATOM 571 C CA . GLU A 1 70 ? 0.039 9.031 -10.736 1.00 90.19 70 GLU A CA 1
ATOM 572 C C . GLU A 1 70 ? 0.890 7.845 -11.192 1.00 90.19 70 GLU A C 1
ATOM 574 O O . GLU A 1 70 ? 0.952 7.548 -12.384 1.00 90.19 70 GLU A O 1
ATOM 579 N N . ILE A 1 71 ? 1.490 7.105 -10.254 1.00 93.25 71 ILE A N 1
ATOM 580 C CA . ILE A 1 71 ? 2.249 5.890 -10.582 1.00 93.25 71 ILE A CA 1
ATOM 581 C C . ILE A 1 71 ? 1.360 4.856 -11.284 1.00 93.25 71 ILE A C 1
ATOM 583 O O . ILE A 1 71 ? 1.772 4.259 -12.280 1.00 93.25 71 ILE A O 1
ATOM 587 N N . ILE A 1 72 ? 0.126 4.663 -10.812 1.00 92.94 72 ILE A N 1
ATOM 588 C CA . ILE A 1 72 ? -0.8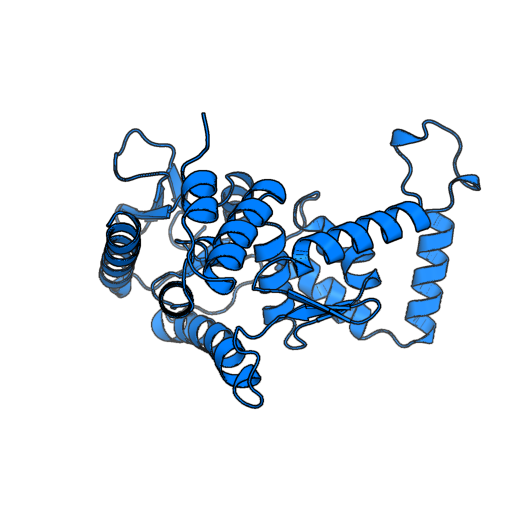46 3.767 -11.451 1.00 92.94 72 ILE A CA 1
ATOM 589 C C . ILE A 1 72 ? -1.179 4.238 -12.874 1.00 92.94 72 ILE A C 1
ATOM 591 O O . ILE A 1 72 ? -1.272 3.404 -13.779 1.00 92.94 72 ILE A O 1
ATOM 595 N N . GLU A 1 73 ? -1.360 5.544 -13.087 1.00 94.00 73 GLU A N 1
ATOM 596 C CA . GLU A 1 73 ? -1.614 6.130 -14.409 1.00 94.00 73 GLU A CA 1
ATOM 597 C C . GLU A 1 73 ? -0.445 5.854 -15.364 1.00 94.00 73 GLU A C 1
ATOM 599 O O . GLU A 1 73 ? -0.658 5.251 -16.418 1.00 94.00 73 GLU A O 1
ATOM 604 N N . TYR A 1 74 ? 0.794 6.133 -14.951 1.00 95.69 74 TYR A N 1
ATOM 605 C CA . TYR A 1 74 ? 1.979 5.860 -15.769 1.00 95.69 74 TYR A CA 1
ATOM 606 C C . TYR A 1 74 ? 2.161 4.376 -16.095 1.00 95.69 74 TYR A C 1
ATOM 608 O O . TYR A 1 74 ? 2.485 4.023 -17.231 1.00 95.69 74 TYR A O 1
ATOM 616 N N . VAL A 1 75 ? 1.901 3.477 -15.141 1.00 96.50 75 VAL A N 1
ATOM 617 C CA . VAL A 1 75 ? 1.959 2.033 -15.408 1.00 96.50 75 VAL A CA 1
ATOM 618 C C . VAL A 1 75 ? 0.876 1.620 -16.411 1.00 96.50 75 VAL A C 1
ATOM 620 O O . VAL A 1 75 ? 1.148 0.819 -17.308 1.00 96.50 75 VAL A O 1
ATOM 623 N N . ARG A 1 76 ? -0.346 2.165 -16.321 1.00 96.06 76 ARG A N 1
ATOM 624 C CA . ARG A 1 76 ? -1.420 1.894 -17.296 1.00 96.06 76 ARG A CA 1
ATOM 625 C C . ARG A 1 76 ? -1.062 2.405 -18.690 1.00 96.06 76 ARG A C 1
ATOM 627 O O . ARG A 1 76 ? -1.231 1.666 -19.662 1.00 96.06 76 ARG A O 1
ATOM 634 N N . GLU A 1 77 ? -0.525 3.616 -18.788 1.00 96.94 77 GLU A N 1
ATOM 635 C CA . GLU A 1 77 ? -0.047 4.185 -20.049 1.00 96.94 77 GLU A CA 1
ATOM 636 C C . GLU A 1 77 ? 1.070 3.332 -20.651 1.00 96.94 77 GLU A C 1
ATOM 638 O O . GLU A 1 77 ? 0.966 2.912 -21.806 1.00 96.94 77 GLU A O 1
ATOM 643 N N . TYR A 1 78 ? 2.081 2.970 -19.857 1.00 97.38 78 TYR A N 1
ATOM 644 C CA . TYR A 1 78 ? 3.151 2.071 -20.284 1.00 97.38 78 TYR A CA 1
ATOM 645 C C . TYR A 1 78 ? 2.597 0.727 -20.769 1.00 97.38 78 TYR A C 1
ATOM 647 O O . TYR A 1 78 ? 2.991 0.238 -21.828 1.00 97.38 78 TYR A O 1
ATOM 655 N N . ARG A 1 79 ? 1.632 0.131 -20.057 1.00 95.88 79 ARG A N 1
ATOM 656 C CA . ARG A 1 79 ? 0.973 -1.123 -20.466 1.00 95.88 79 ARG A CA 1
ATOM 657 C C . ARG A 1 79 ? 0.207 -1.009 -21.782 1.00 95.88 79 ARG A C 1
ATOM 659 O O . ARG A 1 79 ? 0.149 -2.005 -22.501 1.00 95.88 79 ARG A O 1
ATOM 666 N N . SER A 1 80 ? -0.331 0.167 -22.104 1.00 96.56 80 SER A N 1
ATOM 667 C CA . SER A 1 80 ? -1.048 0.425 -23.360 1.00 96.56 80 SER A CA 1
ATOM 668 C C . SER A 1 80 ? -0.130 0.507 -24.588 1.00 96.56 80 SER A C 1
ATOM 670 O O . SER A 1 80 ? -0.593 0.345 -25.718 1.00 96.56 80 SER A O 1
ATOM 672 N N . LEU A 1 81 ? 1.176 0.719 -24.383 1.00 97.81 81 LEU A N 1
ATOM 673 C CA . LEU A 1 81 ? 2.154 0.770 -25.464 1.00 97.81 81 LEU A CA 1
ATOM 674 C C . LEU A 1 81 ? 2.293 -0.587 -26.160 1.00 97.81 81 LEU A C 1
ATOM 676 O O . LEU A 1 81 ? 2.389 -1.646 -25.531 1.00 97.81 81 LEU A O 1
ATOM 680 N N . SER A 1 82 ? 2.413 -0.545 -27.486 1.00 97.88 82 SER A N 1
ATOM 681 C CA . SER A 1 82 ? 2.802 -1.714 -28.273 1.00 97.88 82 SER A CA 1
ATOM 682 C C . SER A 1 82 ? 4.207 -2.189 -27.897 1.00 97.88 82 SER A C 1
ATOM 684 O O . SER A 1 82 ? 5.048 -1.418 -27.431 1.00 97.88 82 SER A O 1
ATOM 686 N N . ARG A 1 83 ? 4.513 -3.457 -28.194 1.00 96.62 83 ARG A N 1
ATOM 687 C CA . ARG A 1 83 ? 5.854 -4.020 -27.978 1.00 96.62 83 ARG A CA 1
ATOM 688 C C . ARG A 1 83 ? 6.958 -3.156 -28.600 1.00 96.62 83 ARG A C 1
ATOM 690 O O . ARG A 1 83 ? 7.966 -2.915 -27.956 1.00 96.62 83 ARG A O 1
ATOM 697 N N . ILE A 1 84 ? 6.751 -2.653 -29.819 1.00 97.31 84 ILE A N 1
ATOM 698 C CA . ILE A 1 84 ? 7.737 -1.813 -30.519 1.00 97.31 84 ILE A CA 1
ATOM 699 C C . ILE A 1 84 ? 7.959 -0.489 -29.775 1.00 97.31 84 ILE A C 1
ATOM 701 O O . ILE A 1 84 ? 9.089 -0.024 -29.672 1.00 97.31 84 ILE A O 1
ATOM 705 N N . GLN A 1 85 ? 6.896 0.122 -29.246 1.00 97.88 85 GLN A N 1
ATOM 706 C CA . GLN A 1 85 ? 7.009 1.354 -28.462 1.00 97.88 85 GLN A CA 1
ATOM 707 C C . GLN A 1 85 ? 7.728 1.119 -27.131 1.00 97.88 85 GLN A C 1
ATOM 709 O O . GLN A 1 85 ? 8.560 1.939 -26.757 1.00 97.88 85 GLN A O 1
ATOM 714 N N . LYS A 1 86 ? 7.462 -0.006 -26.455 1.00 97.69 86 LYS A N 1
ATOM 715 C CA . LYS A 1 86 ? 8.167 -0.382 -25.220 1.00 97.69 86 LYS A CA 1
ATOM 716 C C . LYS A 1 86 ? 9.662 -0.588 -25.448 1.00 97.69 86 LYS A C 1
ATOM 718 O O . LYS A 1 86 ? 10.456 -0.031 -24.701 1.00 97.69 86 LYS A O 1
ATOM 723 N N . GLU A 1 87 ? 10.049 -1.300 -26.509 1.00 96.81 87 GLU A N 1
ATOM 724 C CA . GLU A 1 87 ? 11.469 -1.470 -26.857 1.00 96.81 87 GLU A CA 1
ATOM 725 C C . GLU A 1 87 ? 12.137 -0.123 -27.167 1.00 96.81 87 GLU A C 1
ATOM 727 O O . GLU A 1 87 ? 13.209 0.165 -26.646 1.00 96.81 87 GLU A O 1
ATOM 732 N N . LYS A 1 88 ? 11.473 0.764 -27.921 1.00 97.31 88 LYS A N 1
ATOM 733 C CA . LYS A 1 88 ? 11.997 2.118 -28.170 1.00 97.31 88 LYS A CA 1
ATOM 734 C C . LYS A 1 88 ? 12.150 2.937 -26.888 1.00 97.31 88 LYS A C 1
ATOM 736 O O . LYS A 1 88 ? 13.146 3.633 -26.726 1.00 97.31 88 LYS A O 1
ATOM 741 N N . LEU A 1 89 ? 11.177 2.874 -25.978 1.00 96.56 89 LEU A N 1
ATOM 742 C CA . L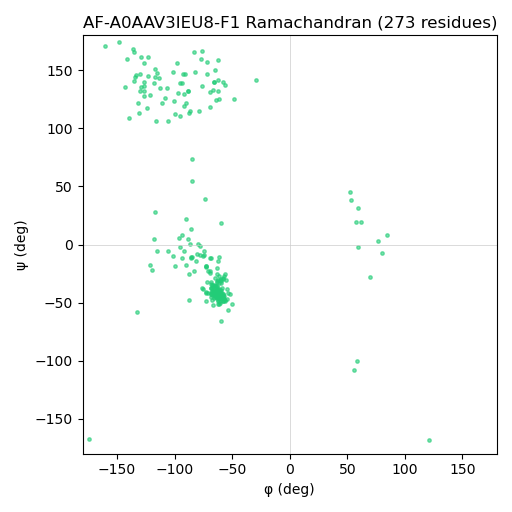EU A 1 89 ? 11.269 3.548 -24.682 1.00 96.56 89 LEU A CA 1
ATOM 743 C C . LEU A 1 89 ? 12.449 3.002 -23.874 1.00 96.56 89 LEU A C 1
ATOM 745 O O . LEU A 1 89 ? 13.241 3.776 -23.346 1.00 96.56 89 LEU A O 1
ATOM 749 N N . LYS A 1 90 ? 12.605 1.679 -23.828 1.00 96.00 90 LYS A N 1
ATOM 750 C CA . LYS A 1 90 ? 13.734 1.019 -23.175 1.00 96.00 90 LYS A CA 1
ATOM 751 C C . LYS A 1 90 ? 15.072 1.464 -23.758 1.00 96.00 90 LYS A C 1
ATOM 753 O O . LYS A 1 90 ? 15.964 1.799 -22.987 1.00 96.00 90 LYS A O 1
ATOM 758 N N . GLU A 1 91 ? 15.209 1.522 -25.082 1.00 96.19 91 GLU A N 1
ATOM 759 C CA . GLU A 1 91 ? 16.413 2.031 -25.751 1.00 96.19 91 GLU A CA 1
ATOM 760 C C . GLU A 1 91 ? 16.703 3.488 -25.363 1.00 96.19 91 GLU A C 1
ATOM 762 O O . GLU A 1 91 ? 17.842 3.830 -25.045 1.00 96.19 91 GL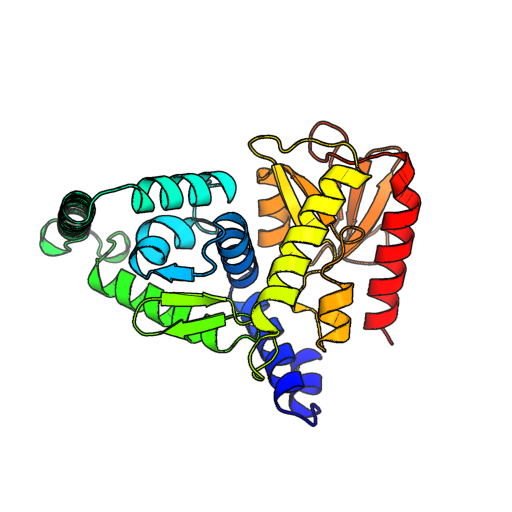U A O 1
ATOM 767 N N . LEU A 1 92 ? 15.681 4.351 -25.333 1.00 95.38 92 LEU A N 1
ATOM 768 C CA . LEU A 1 92 ? 15.825 5.743 -24.896 1.00 95.38 92 LEU A CA 1
ATOM 769 C C . LEU A 1 92 ? 16.292 5.833 -23.439 1.00 95.38 92 LEU A C 1
ATOM 771 O O . LEU A 1 92 ? 17.230 6.575 -23.149 1.00 95.38 92 LEU A O 1
ATOM 775 N N . VAL A 1 93 ? 15.691 5.052 -22.538 1.00 94.12 93 VAL A N 1
ATOM 776 C CA . VAL A 1 93 ? 16.082 5.015 -21.123 1.00 94.12 93 VAL A CA 1
ATOM 777 C C . VAL A 1 93 ? 17.491 4.448 -20.957 1.00 94.12 93 VAL A C 1
ATOM 779 O O . VAL A 1 93 ? 18.267 4.990 -20.183 1.00 94.12 93 VAL A O 1
ATOM 782 N N . GLN A 1 94 ? 17.872 3.407 -21.698 1.00 93.81 94 GLN A N 1
ATOM 783 C CA . GLN A 1 94 ? 19.231 2.857 -21.671 1.00 93.81 94 GLN A CA 1
ATOM 784 C C . GLN A 1 94 ? 20.268 3.866 -22.164 1.00 93.81 94 GLN A C 1
ATOM 786 O O . GLN A 1 94 ? 21.321 4.009 -21.547 1.00 93.81 94 GLN A O 1
ATOM 791 N N . ASN A 1 95 ? 19.961 4.595 -23.238 1.00 91.81 95 ASN A N 1
ATOM 792 C CA . ASN A 1 95 ? 20.822 5.652 -23.760 1.00 91.81 95 ASN A CA 1
ATOM 793 C C . ASN A 1 95 ? 20.957 6.816 -22.777 1.00 91.81 95 ASN A C 1
ATOM 795 O O . ASN A 1 95 ? 22.064 7.334 -22.607 1.00 91.81 95 ASN A O 1
ATOM 799 N N . TYR A 1 96 ? 19.852 7.196 -22.125 1.00 89.00 96 TYR A N 1
ATOM 800 C CA . TYR A 1 96 ? 19.847 8.189 -21.057 1.00 89.00 96 TYR A CA 1
ATOM 801 C C . TYR A 1 96 ? 20.621 7.694 -19.837 1.00 89.00 96 TYR A C 1
ATOM 803 O O . TYR A 1 96 ? 21.390 8.450 -19.287 1.00 89.00 96 TYR A O 1
ATOM 811 N N . CYS A 1 97 ? 20.500 6.434 -19.431 1.00 89.75 97 CYS A N 1
ATOM 812 C CA . CYS A 1 97 ? 21.180 5.862 -18.266 1.00 89.75 97 CYS A CA 1
ATOM 813 C C . CYS A 1 97 ? 22.552 5.241 -18.595 1.00 89.75 97 CYS A C 1
ATOM 815 O O . CYS A 1 97 ? 23.027 4.374 -17.857 1.00 89.75 97 CYS A O 1
ATOM 817 N N . ASN A 1 98 ? 23.190 5.634 -19.705 1.00 87.75 98 ASN A N 1
ATOM 818 C CA . ASN A 1 98 ? 24.497 5.116 -20.108 1.00 87.75 98 ASN A CA 1
ATOM 819 C C . ASN A 1 98 ? 25.624 5.929 -19.447 1.00 87.75 98 ASN A C 1
ATOM 821 O O . ASN A 1 98 ? 25.814 7.093 -19.807 1.00 87.75 98 ASN A O 1
ATOM 825 N N . PRO A 1 99 ? 26.443 5.336 -18.556 1.00 82.50 99 PRO A N 1
ATOM 826 C CA . PRO A 1 99 ? 27.516 6.057 -17.870 1.00 82.50 99 PRO A CA 1
ATOM 827 C C . PRO A 1 99 ? 28.528 6.729 -18.806 1.00 82.50 99 PRO A C 1
ATOM 829 O O . PRO A 1 99 ? 29.125 7.735 -18.424 1.00 82.50 99 PRO A O 1
ATOM 832 N N . ASN A 1 100 ? 28.714 6.196 -20.020 1.00 82.44 100 ASN A N 1
ATOM 833 C CA . ASN A 1 100 ? 29.656 6.721 -21.011 1.00 82.44 100 ASN A CA 1
ATOM 834 C C . ASN A 1 100 ? 29.188 8.037 -21.651 1.00 82.44 100 ASN A C 1
ATOM 836 O O . ASN A 1 100 ? 30.008 8.763 -22.204 1.00 82.44 100 ASN A O 1
ATOM 840 N N . HIS A 1 101 ? 27.892 8.360 -21.582 1.00 78.44 101 HIS A N 1
ATOM 841 C CA . HIS A 1 101 ? 27.339 9.608 -22.118 1.00 78.44 101 HIS A CA 1
ATOM 842 C C . HIS A 1 101 ? 27.417 10.781 -21.125 1.00 78.44 101 HIS A C 1
ATOM 844 O O . HIS A 1 101 ? 27.005 11.890 -21.458 1.00 78.44 101 HIS A O 1
ATOM 850 N N . PHE A 1 102 ? 27.969 10.572 -19.923 1.00 71.44 102 PHE A N 1
ATOM 851 C CA . PHE A 1 102 ? 28.019 11.592 -18.876 1.00 71.44 102 PHE A CA 1
ATOM 852 C C . PHE A 1 102 ? 29.435 11.934 -18.424 1.00 71.44 102 PHE A C 1
ATOM 854 O O . PHE A 1 102 ? 30.165 11.083 -17.909 1.00 71.44 102 PHE A O 1
ATOM 861 N N . ASN A 1 103 ? 29.747 13.227 -18.409 1.00 66.38 103 ASN A N 1
ATOM 862 C CA . ASN A 1 103 ? 30.916 13.783 -17.725 1.00 66.38 103 ASN A CA 1
ATOM 863 C C . ASN A 1 103 ? 30.519 14.244 -16.304 1.00 66.38 103 ASN A C 1
ATOM 865 O O . ASN A 1 103 ? 29.434 14.785 -16.134 1.00 66.38 103 ASN A O 1
ATOM 869 N N . GLY A 1 104 ? 31.348 14.008 -15.272 1.00 68.94 104 GLY A N 1
ATOM 870 C CA . GLY A 1 104 ? 31.075 14.441 -13.879 1.00 68.94 104 GLY A CA 1
ATOM 871 C C . GLY A 1 104 ? 31.019 13.319 -12.823 1.0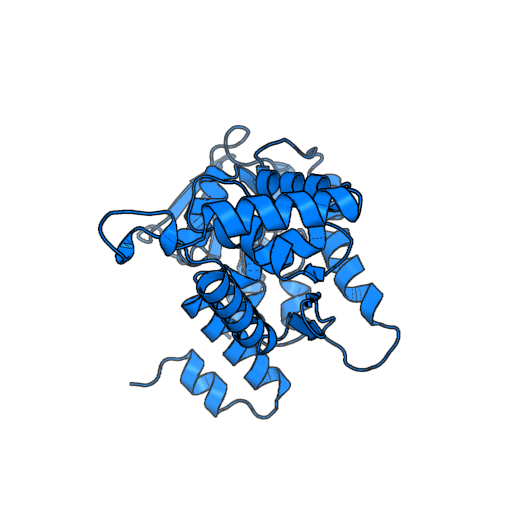0 68.94 104 GLY A C 1
ATOM 872 O O . GLY A 1 104 ? 31.414 12.183 -13.110 1.00 68.94 104 GLY A O 1
ATOM 873 N N . ASN A 1 105 ? 30.541 13.640 -11.608 1.00 66.31 105 ASN A N 1
ATOM 874 C CA . ASN A 1 105 ? 30.530 12.762 -10.423 1.00 66.31 105 ASN A CA 1
ATOM 875 C C . ASN A 1 105 ? 29.682 11.494 -10.646 1.00 66.31 105 ASN A C 1
ATOM 877 O O . ASN A 1 105 ? 28.556 11.562 -11.125 1.00 66.31 105 ASN A O 1
ATOM 881 N N . LYS A 1 106 ? 30.219 10.316 -10.301 1.00 62.09 106 LYS A N 1
ATOM 882 C CA . LYS A 1 106 ? 29.541 9.021 -10.496 1.00 62.09 106 LYS A CA 1
ATOM 883 C C . LYS A 1 106 ? 28.329 8.817 -9.578 1.00 62.09 106 LYS A C 1
ATOM 885 O O . LYS A 1 106 ? 27.469 8.021 -9.930 1.00 62.09 106 LYS A O 1
ATOM 890 N N . LEU A 1 107 ? 28.259 9.514 -8.441 1.00 62.62 107 LEU A N 1
ATOM 891 C CA . LEU A 1 107 ? 27.171 9.367 -7.461 1.00 62.62 107 LEU A CA 1
ATOM 892 C C . LEU A 1 107 ? 25.835 9.971 -7.922 1.00 62.62 107 LEU A C 1
ATOM 894 O O . LEU A 1 107 ? 24.792 9.597 -7.404 1.00 62.62 107 LEU A O 1
ATOM 898 N N . GLU A 1 108 ? 25.860 10.862 -8.911 1.00 61.50 108 GLU A N 1
ATOM 899 C CA . GLU A 1 108 ? 24.669 11.532 -9.455 1.00 61.50 108 GLU A CA 1
ATOM 900 C C . GLU A 1 108 ? 24.128 10.830 -10.714 1.00 61.50 108 GLU A C 1
ATOM 902 O O . GLU A 1 108 ? 23.220 11.328 -11.375 1.00 61.50 108 GLU A O 1
ATOM 907 N N . LYS A 1 109 ? 24.699 9.676 -11.087 1.00 71.00 109 LYS A N 1
ATOM 908 C CA . LYS A 1 109 ? 24.404 8.992 -12.351 1.00 71.00 109 LYS A CA 1
ATOM 909 C C . LYS A 1 109 ? 23.592 7.730 -12.109 1.00 71.00 109 LYS A C 1
ATOM 911 O O . LYS A 1 109 ? 24.023 6.829 -11.390 1.00 71.00 109 LYS A O 1
ATOM 916 N N . ARG A 1 110 ? 22.449 7.622 -12.784 1.00 79.94 110 ARG A N 1
ATOM 917 C CA . ARG A 1 110 ? 21.665 6.386 -12.830 1.00 79.94 110 ARG A CA 1
ATOM 918 C C . ARG A 1 110 ? 22.175 5.508 -13.974 1.00 79.94 110 ARG A C 1
ATOM 920 O O . ARG A 1 110 ? 22.057 5.875 -15.136 1.00 79.94 110 ARG A O 1
ATOM 927 N N . ASP A 1 111 ? 22.762 4.368 -13.624 1.00 89.69 111 ASP A N 1
ATOM 928 C CA . ASP A 1 111 ? 23.195 3.319 -14.555 1.00 89.69 111 ASP A CA 1
ATOM 929 C C . ASP A 1 111 ? 22.062 2.301 -14.740 1.00 89.69 111 ASP A C 1
ATOM 931 O O . ASP A 1 111 ? 21.513 1.803 -13.754 1.00 89.69 111 ASP A O 1
ATOM 935 N N . TYR A 1 112 ? 21.709 1.990 -15.991 1.00 92.94 112 TYR A N 1
ATOM 936 C CA . TYR A 1 112 ? 20.573 1.111 -16.293 1.00 92.94 112 TYR A CA 1
ATOM 937 C C . TYR A 1 112 ? 20.721 -0.297 -15.694 1.00 92.94 112 TYR A C 1
ATOM 939 O O . TYR A 1 112 ? 19.767 -0.835 -15.129 1.00 92.94 112 TYR A O 1
ATOM 947 N N . HIS A 1 113 ? 21.903 -0.906 -15.804 1.00 91.88 113 HIS A N 1
ATOM 948 C CA . HIS A 1 113 ? 22.143 -2.259 -15.308 1.00 91.88 113 HIS A CA 1
ATOM 949 C C . HIS A 1 113 ? 22.159 -2.294 -13.784 1.00 91.88 113 HIS A C 1
ATOM 951 O O . HIS A 1 113 ? 21.555 -3.185 -13.191 1.00 91.88 113 HIS A O 1
ATOM 957 N N . ASN A 1 114 ? 22.779 -1.304 -13.142 1.00 91.44 114 ASN A N 1
ATOM 958 C CA . ASN A 1 114 ? 22.751 -1.195 -11.686 1.00 91.44 114 ASN A CA 1
ATOM 959 C C . ASN A 1 114 ? 21.332 -0.950 -11.168 1.00 91.44 114 ASN A C 1
ATOM 961 O O . ASN A 1 114 ? 20.936 -1.579 -10.190 1.00 91.44 114 ASN A O 1
ATOM 965 N N . TRP A 1 115 ? 20.545 -0.105 -11.839 1.00 92.12 115 TRP A N 1
ATOM 966 C CA . TRP A 1 115 ? 19.149 0.132 -11.473 1.00 92.12 115 TRP A CA 1
ATOM 967 C C . TRP A 1 115 ? 18.302 -1.134 -11.617 1.00 92.12 115 TRP A C 1
ATOM 969 O O . TRP A 1 115 ? 17.545 -1.471 -10.708 1.00 92.12 115 TRP A O 1
ATOM 979 N N . LYS A 1 116 ? 18.491 -1.895 -12.703 1.00 94.56 116 LYS A N 1
ATOM 980 C CA . LYS A 1 116 ? 17.840 -3.198 -12.877 1.00 94.56 116 LYS A CA 1
ATOM 981 C C . LYS A 1 116 ? 18.237 -4.182 -11.775 1.00 94.56 116 LYS A C 1
ATOM 983 O O . LYS A 1 116 ? 17.363 -4.825 -11.200 1.00 94.56 116 LYS A O 1
ATOM 988 N N . ASN A 1 117 ? 19.524 -4.264 -11.438 1.00 93.69 117 ASN A N 1
ATOM 989 C CA . ASN A 1 117 ? 20.010 -5.125 -10.358 1.00 93.69 117 ASN A CA 1
ATOM 990 C C . ASN A 1 117 ? 19.406 -4.727 -9.001 1.00 93.69 117 ASN A C 1
ATOM 992 O O . ASN A 1 117 ? 19.018 -5.595 -8.225 1.00 93.69 117 ASN A O 1
ATOM 996 N N . GLN A 1 118 ? 19.287 -3.427 -8.718 1.00 92.31 118 GLN A N 1
ATOM 997 C CA . GLN A 1 118 ? 18.632 -2.921 -7.508 1.00 92.31 118 GLN A CA 1
ATOM 998 C C . GLN A 1 118 ? 17.140 -3.273 -7.482 1.00 92.31 118 GLN A C 1
ATOM 1000 O O . GLN A 1 118 ? 16.648 -3.758 -6.468 1.00 92.31 118 GLN A O 1
ATOM 1005 N N . ALA A 1 119 ? 16.425 -3.107 -8.597 1.00 93.38 119 ALA A N 1
ATOM 1006 C CA . ALA A 1 119 ? 15.020 -3.498 -8.697 1.00 93.38 119 ALA A CA 1
ATOM 1007 C C . ALA A 1 119 ? 14.827 -5.015 -8.503 1.00 93.38 119 ALA A C 1
ATOM 1009 O O . ALA A 1 119 ? 13.888 -5.445 -7.838 1.00 93.38 119 ALA A O 1
ATOM 1010 N N . GLN A 1 120 ? 15.752 -5.837 -9.008 1.00 94.44 120 GLN A N 1
ATOM 1011 C CA . GLN A 1 120 ? 15.742 -7.283 -8.768 1.00 94.44 120 GLN A CA 1
ATOM 1012 C C . GLN A 1 120 ? 16.010 -7.622 -7.296 1.00 94.44 120 GLN A C 1
ATOM 1014 O O . GLN A 1 120 ? 15.356 -8.505 -6.755 1.00 94.44 120 GLN A O 1
ATOM 1019 N N . GLN A 1 121 ? 16.909 -6.900 -6.619 1.00 93.12 121 GLN A N 1
ATOM 1020 C CA . GLN A 1 121 ? 17.119 -7.060 -5.174 1.00 93.12 121 GLN A CA 1
ATOM 1021 C C . GLN A 1 121 ? 15.865 -6.697 -4.371 1.00 93.12 121 GLN A C 1
ATOM 1023 O O . GLN A 1 121 ? 15.533 -7.400 -3.420 1.00 93.12 121 GLN A O 1
ATOM 1028 N N . ILE A 1 122 ? 15.140 -5.647 -4.775 1.00 92.75 122 ILE A N 1
ATOM 1029 C CA . ILE A 1 122 ? 13.838 -5.301 -4.189 1.00 92.75 122 ILE A CA 1
ATOM 1030 C C . ILE A 1 122 ? 12.858 -6.468 -4.356 1.00 92.75 122 ILE A C 1
ATOM 1032 O O . ILE A 1 122 ? 12.224 -6.859 -3.381 1.00 92.75 122 ILE A O 1
ATOM 1036 N N . PHE A 1 123 ? 12.765 -7.072 -5.546 1.00 94.75 123 PHE A N 1
ATOM 1037 C CA . PHE A 1 123 ? 11.916 -8.252 -5.761 1.00 94.75 123 PHE A CA 1
ATOM 1038 C C . PHE A 1 123 ? 12.310 -9.413 -4.842 1.00 94.75 123 PHE A C 1
ATOM 1040 O O . PHE A 1 123 ? 11.435 -9.985 -4.196 1.00 94.75 123 PHE A O 1
ATOM 1047 N N . SER A 1 124 ? 13.607 -9.710 -4.712 1.00 92.12 124 SER A N 1
ATOM 1048 C CA . SER A 1 124 ? 14.099 -10.764 -3.816 1.00 92.12 124 SER A CA 1
ATOM 1049 C C . SER A 1 124 ? 13.767 -10.508 -2.343 1.00 92.12 124 SER A C 1
ATOM 1051 O O . SER A 1 124 ? 13.556 -11.459 -1.595 1.00 92.12 124 SER A O 1
ATOM 1053 N N . LEU A 1 125 ? 13.730 -9.245 -1.905 1.00 91.88 125 LEU A N 1
ATOM 1054 C CA . LEU A 1 125 ? 13.301 -8.883 -0.551 1.00 91.88 125 LEU A CA 1
ATOM 1055 C C . LEU A 1 125 ? 11.786 -9.044 -0.393 1.00 91.88 125 LEU A C 1
ATOM 1057 O O . LEU A 1 125 ? 11.333 -9.673 0.558 1.00 91.88 125 LEU A O 1
ATOM 1061 N N . LEU A 1 126 ? 10.999 -8.517 -1.334 1.00 92.19 126 LEU A N 1
ATOM 1062 C CA . LEU A 1 126 ? 9.537 -8.581 -1.281 1.00 92.19 126 LEU A CA 1
ATOM 1063 C C . LEU A 1 126 ? 9.013 -10.023 -1.35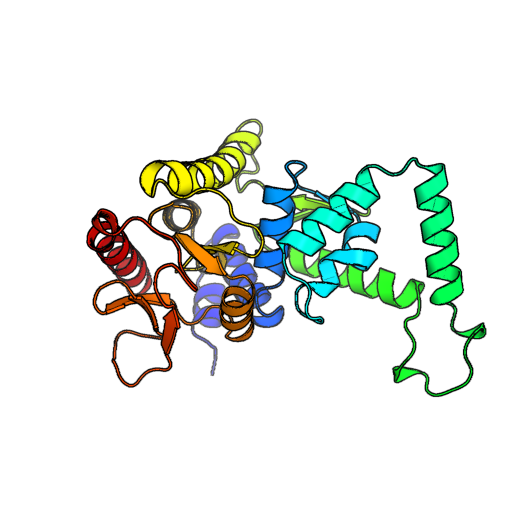6 1.00 92.19 126 LEU A C 1
ATOM 1065 O O . LEU A 1 126 ? 8.051 -10.352 -0.664 1.00 92.19 126 LEU A O 1
ATOM 1069 N N . GLU A 1 127 ? 9.664 -10.904 -2.120 1.00 91.44 127 GLU A N 1
ATOM 1070 C CA . GLU A 1 127 ? 9.325 -12.333 -2.223 1.00 91.44 127 GLU A CA 1
ATOM 1071 C C . GLU A 1 127 ? 9.354 -13.074 -0.879 1.00 91.44 127 GLU A C 1
ATOM 1073 O O . GLU A 1 127 ? 8.607 -14.036 -0.669 1.00 91.44 127 GLU A O 1
ATOM 1078 N N . GLN A 1 128 ? 10.204 -12.617 0.043 1.00 87.75 128 GLN A N 1
ATOM 1079 C CA . GLN A 1 128 ? 10.324 -13.194 1.381 1.00 87.75 128 GLN A CA 1
ATOM 1080 C C . GLN A 1 128 ? 9.157 -12.797 2.296 1.00 87.75 128 GLN A C 1
ATOM 1082 O O . GLN A 1 128 ? 9.004 -13.360 3.380 1.00 87.75 128 GLN A O 1
ATOM 1087 N N . SER A 1 129 ? 8.313 -11.851 1.873 1.00 88.75 129 SER A N 1
ATOM 1088 C CA . SER A 1 129 ? 7.066 -11.548 2.567 1.00 88.75 129 SER A CA 1
ATOM 1089 C C . SER A 1 129 ? 5.977 -12.594 2.292 1.00 88.75 129 SER A C 1
ATOM 1091 O O . SER A 1 129 ? 6.028 -13.390 1.347 1.00 88.75 129 SER A O 1
ATOM 1093 N N . VAL A 1 130 ? 4.914 -12.537 3.093 1.00 87.94 130 VAL A N 1
ATOM 1094 C CA . VAL A 1 130 ? 3.697 -13.328 2.872 1.00 87.94 130 VAL A CA 1
ATOM 1095 C C . VAL A 1 130 ? 2.840 -12.802 1.708 1.00 87.94 130 VAL A C 1
ATOM 1097 O O . VAL A 1 130 ? 1.897 -13.478 1.303 1.00 87.94 130 VAL A O 1
ATOM 1100 N N . PHE A 1 131 ? 3.153 -11.623 1.155 1.00 87.69 131 PHE A N 1
ATOM 1101 C CA . PHE A 1 131 ? 2.322 -10.942 0.153 1.00 87.69 131 PHE A CA 1
ATOM 1102 C C . PHE A 1 131 ? 2.781 -11.124 -1.288 1.00 87.69 131 PHE A C 1
ATOM 1104 O O . PHE A 1 131 ? 1.973 -10.904 -2.188 1.00 87.69 131 PHE A O 1
ATOM 1111 N N . PHE A 1 132 ? 4.031 -11.524 -1.531 1.00 90.88 132 PHE A N 1
ATOM 1112 C CA . PHE A 1 132 ? 4.585 -11.551 -2.886 1.00 90.88 132 PHE A CA 1
ATOM 1113 C C . PHE A 1 132 ? 5.331 -12.836 -3.214 1.00 90.88 132 PHE A C 1
ATOM 1115 O O . PHE A 1 132 ? 6.004 -13.411 -2.364 1.00 90.88 132 PHE A O 1
ATOM 1122 N N . GLU A 1 133 ? 5.247 -13.251 -4.470 1.00 91.81 133 GLU A N 1
ATOM 1123 C CA . GLU A 1 133 ? 6.101 -14.258 -5.101 1.00 91.81 133 GLU A CA 1
ATOM 1124 C C . GLU A 1 133 ? 6.762 -13.649 -6.336 1.00 91.81 133 GLU A C 1
ATOM 1126 O O . GLU A 1 133 ? 6.284 -12.640 -6.869 1.00 91.81 133 GLU A O 1
ATOM 1131 N N . THR A 1 134 ? 7.846 -14.254 -6.818 1.00 90.75 134 THR A N 1
ATOM 1132 C CA . THR A 1 134 ? 8.449 -13.843 -8.085 1.00 90.75 134 THR A CA 1
ATOM 1133 C C . THR A 1 134 ? 8.368 -14.941 -9.134 1.00 90.75 134 THR A C 1
ATOM 1135 O O . THR A 1 134 ? 8.419 -16.137 -8.855 1.00 90.75 134 THR A O 1
ATOM 1138 N N . ASN A 1 135 ? 8.234 -14.528 -10.393 1.00 86.75 135 ASN A N 1
ATOM 1139 C CA . ASN A 1 135 ? 8.352 -15.416 -11.542 1.00 86.75 135 ASN A CA 1
ATOM 1140 C C . ASN A 1 135 ? 9.128 -14.700 -12.646 1.00 86.75 135 ASN A C 1
ATOM 1142 O O . ASN A 1 135 ? 8.613 -13.778 -13.287 1.00 86.75 135 ASN A O 1
ATOM 1146 N N . LYS A 1 136 ? 10.365 -15.147 -12.889 1.00 80.81 136 LYS A N 1
ATOM 1147 C CA . LYS A 1 136 ? 11.304 -14.545 -13.850 1.00 80.81 136 LYS A CA 1
ATOM 1148 C C . LYS A 1 136 ? 11.591 -13.074 -13.523 1.00 80.81 136 LYS A C 1
ATOM 1150 O O . LYS A 1 136 ? 12.392 -12.788 -12.648 1.00 80.81 136 LYS A O 1
ATOM 1155 N N . GLU A 1 137 ? 10.944 -12.155 -14.236 1.00 87.38 137 GLU A N 1
ATOM 1156 C CA . GLU A 1 137 ? 11.101 -10.700 -14.111 1.00 87.38 137 GLU A CA 1
ATOM 1157 C C . GLU A 1 137 ? 9.792 -10.033 -13.665 1.00 87.38 137 GLU A C 1
ATOM 1159 O O . GLU A 1 137 ? 9.523 -8.883 -14.010 1.00 87.38 137 GLU A O 1
ATOM 1164 N N . ARG A 1 138 ? 8.943 -10.768 -12.936 1.00 93.62 138 ARG A N 1
ATOM 1165 C CA . ARG A 1 138 ? 7.688 -10.257 -12.382 1.00 93.62 138 ARG A CA 1
ATOM 1166 C C . ARG A 1 138 ? 7.606 -10.505 -10.888 1.00 93.62 138 ARG A C 1
ATOM 1168 O O . ARG A 1 138 ? 7.871 -11.619 -10.441 1.00 93.62 138 ARG A O 1
ATOM 1175 N N . LEU A 1 139 ? 7.163 -9.485 -10.168 1.00 94.94 139 LEU A N 1
ATOM 1176 C CA . LEU A 1 139 ? 6.621 -9.590 -8.823 1.00 94.94 139 LEU A CA 1
ATOM 1177 C C . LEU A 1 139 ? 5.120 -9.852 -8.947 1.00 94.94 139 LEU A C 1
ATOM 1179 O O . LEU A 1 139 ? 4.441 -9.172 -9.716 1.00 94.94 139 LEU A O 1
ATOM 1183 N N . ILE A 1 140 ? 4.599 -10.836 -8.228 1.00 92.44 140 ILE A N 1
ATOM 1184 C CA . ILE A 1 140 ? 3.200 -11.270 -8.293 1.00 92.44 140 ILE A CA 1
ATOM 1185 C C . ILE A 1 140 ? 2.633 -11.257 -6.874 1.00 92.44 140 ILE A C 1
ATOM 1187 O O . ILE A 1 140 ? 3.322 -11.629 -5.926 1.00 92.44 140 ILE A O 1
ATOM 1191 N N . LEU A 1 141 ? 1.383 -10.818 -6.715 1.00 88.69 141 LEU A N 1
ATOM 1192 C CA . LEU A 1 141 ? 0.704 -10.891 -5.423 1.00 88.69 141 LEU A CA 1
ATOM 1193 C C . LEU A 1 141 ? 0.406 -12.347 -5.054 1.00 88.69 141 LEU A C 1
ATOM 1195 O O . LEU A 1 141 ? -0.383 -13.013 -5.728 1.00 88.69 141 LEU A O 1
ATOM 1199 N N . LYS A 1 142 ? 0.978 -12.810 -3.938 1.00 81.25 142 LYS A N 1
ATOM 1200 C CA . LYS A 1 142 ? 0.580 -14.062 -3.298 1.00 81.25 142 LYS A CA 1
ATOM 1201 C C . LYS A 1 142 ? -0.842 -13.933 -2.787 1.00 81.25 142 LYS A C 1
ATOM 1203 O O . LYS A 1 142 ? -1.251 -12.952 -2.165 1.00 81.25 142 LYS A O 1
ATOM 1208 N N . THR A 1 143 ? -1.578 -15.011 -2.961 1.00 65.69 143 THR A N 1
ATOM 1209 C CA . THR A 1 143 ? -2.816 -15.250 -2.234 1.00 65.69 143 THR A CA 1
ATOM 1210 C C . THR A 1 143 ? -2.461 -16.218 -1.116 1.00 65.69 143 THR A C 1
ATOM 1212 O O . THR A 1 143 ? -1.913 -17.271 -1.415 1.00 65.69 143 THR A O 1
ATOM 1215 N N . LEU A 1 144 ? -2.727 -15.868 0.148 1.00 57.59 144 LEU A N 1
ATOM 1216 C CA . LEU A 1 144 ? -2.221 -16.534 1.369 1.00 57.59 144 LEU A CA 1
ATOM 1217 C C . LEU A 1 144 ? -2.582 -18.034 1.572 1.00 57.59 144 LEU A C 1
ATOM 1219 O O . LEU A 1 144 ? -2.492 -18.516 2.694 1.00 57.59 144 LEU A O 1
ATOM 1223 N N . ASN A 1 145 ? -2.987 -18.780 0.540 1.00 51.69 145 ASN A N 1
ATOM 1224 C CA . ASN A 1 145 ? -3.232 -20.221 0.585 1.00 51.69 145 ASN A CA 1
ATOM 1225 C C . ASN A 1 145 ? -2.519 -20.893 -0.607 1.00 51.69 145 ASN A C 1
ATOM 1227 O O . ASN A 1 145 ? -2.829 -20.581 -1.755 1.00 51.69 145 ASN A O 1
ATOM 1231 N N . GLU A 1 146 ? -1.614 -21.839 -0.343 1.00 46.59 146 GLU A N 1
ATOM 1232 C CA . GLU A 1 146 ? -0.927 -22.629 -1.385 1.00 46.59 146 GLU A CA 1
ATOM 1233 C C . GLU A 1 146 ? -1.828 -23.703 -2.032 1.00 46.59 146 GLU A C 1
ATOM 1235 O O . GLU A 1 146 ? -1.458 -24.321 -3.030 1.00 46.59 146 GLU A O 1
ATOM 1240 N N . GLU A 1 147 ? -3.053 -23.902 -1.532 1.00 44.59 147 GLU A N 1
ATOM 1241 C CA . GLU A 1 147 ? -3.995 -24.872 -2.091 1.00 44.59 147 GLU A CA 1
ATOM 1242 C C . GLU A 1 147 ? -4.976 -24.230 -3.089 1.00 44.59 147 GLU A C 1
ATOM 1244 O O . GLU A 1 147 ? -5.869 -23.446 -2.760 1.00 44.59 147 GLU A O 1
ATOM 1249 N N . SER A 1 148 ? -4.769 -24.609 -4.349 1.00 43.59 148 SER A N 1
ATOM 1250 C CA . SER A 1 148 ? -5.484 -24.247 -5.576 1.00 43.59 148 SER A CA 1
ATOM 1251 C C . SER A 1 148 ? -6.985 -23.884 -5.464 1.00 43.59 148 SER A C 1
ATOM 1253 O O . SER A 1 148 ? -7.777 -24.541 -4.792 1.00 43.59 148 SER A O 1
ATOM 1255 N N . LYS A 1 149 ? -7.396 -22.880 -6.262 1.00 40.59 149 LYS A N 1
ATOM 1256 C CA . LYS A 1 149 ? -8.770 -22.364 -6.518 1.00 40.59 149 LYS A CA 1
ATOM 1257 C C . LYS A 1 149 ? -9.391 -21.407 -5.487 1.00 40.59 149 LYS A C 1
ATOM 1259 O O . LYS A 1 149 ? -10.431 -20.821 -5.793 1.00 40.59 149 LYS A O 1
ATOM 1264 N N . GLN A 1 150 ? -8.779 -21.163 -4.327 1.00 44.16 150 GLN A N 1
ATOM 1265 C CA . GLN A 1 150 ? -9.205 -20.075 -3.421 1.00 44.16 150 GLN A CA 1
ATOM 1266 C C . GLN A 1 150 ? -8.479 -18.742 -3.664 1.00 44.16 150 GLN A C 1
ATOM 1268 O O . GLN A 1 150 ? -8.870 -17.726 -3.091 1.00 44.16 150 GLN A O 1
ATOM 1273 N N . ASN A 1 151 ? -7.487 -18.743 -4.552 1.00 47.50 151 ASN A N 1
ATOM 1274 C CA . ASN A 1 151 ? -6.573 -17.637 -4.835 1.00 47.50 151 ASN A CA 1
ATOM 1275 C C . ASN A 1 151 ? -7.329 -16.345 -5.187 1.00 47.50 151 ASN A C 1
ATOM 1277 O O . ASN A 1 151 ? -7.145 -15.301 -4.567 1.00 47.50 151 ASN A O 1
ATOM 1281 N N . ASP A 1 152 ? -8.317 -16.456 -6.070 1.00 55.34 152 ASP A N 1
ATOM 1282 C CA . ASP A 1 152 ? -9.200 -15.356 -6.447 1.00 55.34 152 ASP A CA 1
ATOM 1283 C C . ASP A 1 152 ? -9.991 -14.760 -5.269 1.00 55.34 152 ASP A C 1
ATOM 1285 O O . ASP A 1 152 ? -10.332 -13.585 -5.301 1.00 55.34 152 ASP A O 1
ATOM 1289 N N . LYS A 1 153 ? -10.327 -15.530 -4.224 1.00 58.41 153 LYS A N 1
ATOM 1290 C CA . LYS A 1 153 ? -11.305 -15.101 -3.208 1.00 58.41 153 LYS A CA 1
ATOM 1291 C C . LYS A 1 153 ? -10.783 -14.011 -2.271 1.00 58.41 153 LYS A C 1
ATOM 1293 O O . LYS A 1 153 ? -11.543 -13.097 -1.970 1.00 58.41 153 LYS A O 1
ATOM 1298 N N . LYS A 1 154 ? -9.530 -14.088 -1.805 1.00 62.66 154 LYS A N 1
ATOM 1299 C CA . LYS A 1 154 ? -8.961 -13.103 -0.854 1.00 62.66 154 LYS A CA 1
ATOM 1300 C C . LYS A 1 154 ? -8.583 -11.791 -1.536 1.00 62.66 154 LYS A C 1
ATOM 1302 O O . LYS A 1 154 ? -8.831 -10.718 -1.005 1.00 62.66 154 LYS A O 1
ATOM 1307 N N . LEU A 1 155 ? -8.062 -11.865 -2.753 1.00 66.56 155 LEU A N 1
ATOM 1308 C CA . LEU A 1 155 ? -7.782 -10.672 -3.544 1.00 66.56 155 LEU A CA 1
ATOM 1309 C C . LEU A 1 155 ? -9.081 -9.975 -3.969 1.00 66.56 155 LEU A C 1
ATOM 1311 O O . LEU A 1 155 ? -9.230 -8.771 -3.769 1.00 66.56 155 LEU A O 1
ATOM 1315 N N . LYS A 1 156 ? -10.090 -10.754 -4.396 1.00 70.62 156 LYS A N 1
ATOM 1316 C CA . LYS A 1 156 ? -11.463 -10.252 -4.568 1.00 70.62 156 LYS A CA 1
ATOM 1317 C C . LYS A 1 156 ? -12.046 -9.702 -3.269 1.00 70.62 156 LYS A C 1
ATOM 1319 O O . LYS A 1 156 ? -12.843 -8.778 -3.344 1.00 70.62 156 LYS A O 1
ATOM 1324 N N . ARG A 1 157 ? -11.669 -10.228 -2.096 1.00 75.50 157 ARG A N 1
ATOM 1325 C CA . ARG A 1 157 ? -12.083 -9.680 -0.795 1.00 75.50 157 ARG A CA 1
ATOM 1326 C C . ARG A 1 157 ? -11.480 -8.302 -0.559 1.00 75.50 157 ARG A C 1
ATOM 1328 O O . ARG A 1 157 ? -12.259 -7.396 -0.321 1.00 75.50 157 ARG A O 1
ATOM 1335 N N . SER A 1 158 ? -10.168 -8.115 -0.688 1.00 81.19 158 SER A N 1
ATOM 1336 C CA . SER A 1 158 ? -9.551 -6.792 -0.485 1.00 81.19 158 SER A CA 1
ATOM 1337 C C . SER A 1 158 ? -10.146 -5.750 -1.442 1.00 81.19 158 SER A C 1
ATOM 1339 O O . SER A 1 158 ? -10.551 -4.665 -1.030 1.00 81.19 158 SER A O 1
ATOM 1341 N N . ILE A 1 159 ? -10.340 -6.122 -2.715 1.00 85.62 159 ILE A N 1
ATOM 1342 C CA . ILE A 1 159 ? -11.043 -5.285 -3.704 1.00 85.62 159 ILE A CA 1
ATOM 1343 C C . ILE A 1 159 ? -12.490 -4.998 -3.265 1.00 85.62 159 ILE A C 1
ATOM 1345 O O . ILE A 1 159 ? -12.951 -3.859 -3.353 1.00 85.62 159 ILE A O 1
ATOM 1349 N N . LYS A 1 160 ? -13.209 -6.012 -2.770 1.00 90.44 160 LYS A N 1
ATOM 1350 C CA . LYS A 1 160 ? -14.588 -5.884 -2.284 1.00 90.44 160 LYS A CA 1
ATOM 1351 C C . LYS A 1 160 ? -14.687 -4.970 -1.066 1.00 90.44 160 LYS A C 1
ATOM 1353 O O . LYS A 1 160 ? -15.607 -4.171 -1.020 1.00 90.44 160 LYS A O 1
ATOM 1358 N N . GLU A 1 161 ? -13.787 -5.079 -0.098 1.00 94.62 161 GLU A N 1
ATOM 1359 C CA . GLU A 1 161 ? -13.804 -4.274 1.129 1.00 94.62 161 GLU A CA 1
ATOM 1360 C C . GLU A 1 161 ? -13.491 -2.805 0.808 1.00 94.62 161 GLU A C 1
ATOM 1362 O O . GLU A 1 161 ? -14.178 -1.908 1.290 1.00 94.62 161 GLU A O 1
ATOM 1367 N N . LYS A 1 162 ? -12.576 -2.538 -0.134 1.00 93.06 162 LYS A N 1
ATOM 1368 C CA . LYS A 1 162 ? -12.386 -1.183 -0.677 1.00 93.06 162 LYS A CA 1
ATOM 1369 C C . LYS A 1 162 ? -13.630 -0.650 -1.389 1.00 93.06 162 LYS A C 1
ATOM 1371 O O . LYS A 1 162 ? -13.993 0.503 -1.199 1.00 93.06 162 LYS A O 1
ATOM 1376 N N . ALA A 1 163 ? -14.293 -1.461 -2.216 1.00 94.00 163 ALA A N 1
ATOM 1377 C CA . ALA A 1 163 ? -15.546 -1.055 -2.859 1.00 94.00 163 ALA A CA 1
ATOM 1378 C C . ALA A 1 163 ? -16.656 -0.791 -1.824 1.00 94.00 163 ALA A C 1
ATOM 1380 O O . ALA A 1 163 ? -17.402 0.180 -1.947 1.00 94.00 163 ALA A O 1
ATOM 1381 N N . LEU A 1 164 ? -16.711 -1.621 -0.779 1.00 96.75 164 LEU A N 1
ATOM 1382 C CA . LEU A 1 164 ? -17.653 -1.512 0.327 1.00 96.75 164 LEU A CA 1
ATOM 1383 C C . LEU A 1 164 ? -17.434 -0.231 1.133 1.00 96.75 164 LEU A C 1
ATOM 1385 O O . LEU A 1 164 ? -18.416 0.378 1.542 1.00 96.75 164 LEU A O 1
ATOM 1389 N N . TYR A 1 165 ? -16.187 0.223 1.295 1.00 97.75 165 TYR A N 1
ATOM 1390 C CA . TYR A 1 165 ? -15.899 1.531 1.881 1.00 97.75 165 TYR A CA 1
ATOM 1391 C C . TYR A 1 165 ? -16.659 2.644 1.146 1.00 97.75 165 TYR A C 1
ATOM 1393 O O . TYR A 1 165 ? -17.463 3.346 1.755 1.00 97.75 165 TYR A O 1
ATOM 1401 N N . PHE A 1 166 ? -16.481 2.763 -0.175 1.00 97.62 166 PHE A N 1
ATOM 1402 C CA . PHE A 1 166 ? -17.156 3.798 -0.971 1.00 97.62 166 PHE A CA 1
ATOM 1403 C C . PHE A 1 166 ? -18.686 3.672 -0.904 1.00 97.62 166 PHE A C 1
ATOM 1405 O O . PHE A 1 166 ? -19.384 4.678 -0.790 1.00 97.62 166 PHE A O 1
ATOM 1412 N N . GLU A 1 167 ? -19.214 2.445 -0.914 1.00 97.56 167 GLU A N 1
ATOM 1413 C CA . GLU A 1 167 ? -20.651 2.182 -0.770 1.00 97.56 167 GLU A C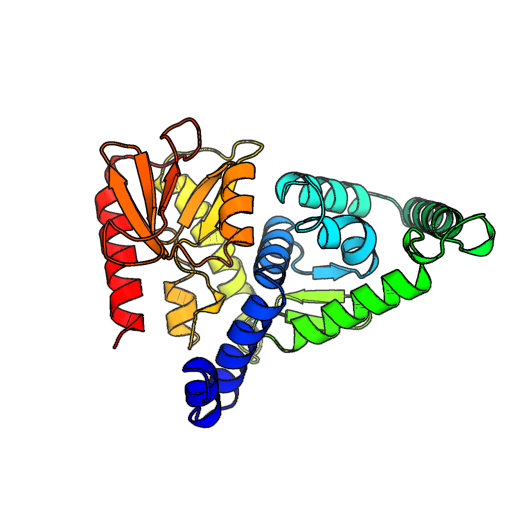A 1
ATOM 1414 C C . GLU A 1 167 ? -21.193 2.655 0.589 1.00 97.56 167 GLU A C 1
ATOM 1416 O O . GLU A 1 167 ? -22.175 3.397 0.644 1.00 97.56 167 GLU A O 1
ATOM 1421 N N . LYS A 1 168 ? -20.554 2.251 1.694 1.00 97.88 168 LYS A N 1
ATOM 1422 C CA . LYS A 1 168 ? -20.997 2.564 3.061 1.00 97.88 168 LYS A CA 1
ATOM 1423 C C . LYS A 1 168 ? -20.861 4.044 3.381 1.00 97.88 168 LYS A C 1
ATOM 1425 O O . LYS A 1 168 ? -21.760 4.629 3.989 1.00 97.88 168 LYS A O 1
ATOM 1430 N N . HIS A 1 169 ? -19.756 4.640 2.950 1.00 97.94 169 HIS A N 1
ATOM 1431 C CA . HIS A 1 169 ? -19.449 6.037 3.207 1.00 97.94 169 HIS A CA 1
ATOM 1432 C C . HIS A 1 169 ? -20.156 6.992 2.238 1.00 97.94 169 HIS A C 1
ATOM 1434 O O . HIS A 1 169 ? -20.200 8.191 2.491 1.00 97.94 169 HIS A O 1
ATOM 1440 N N . GLY A 1 170 ? -20.715 6.495 1.131 1.00 96.62 170 GLY A N 1
ATOM 1441 C CA . GLY A 1 170 ? -21.353 7.345 0.124 1.00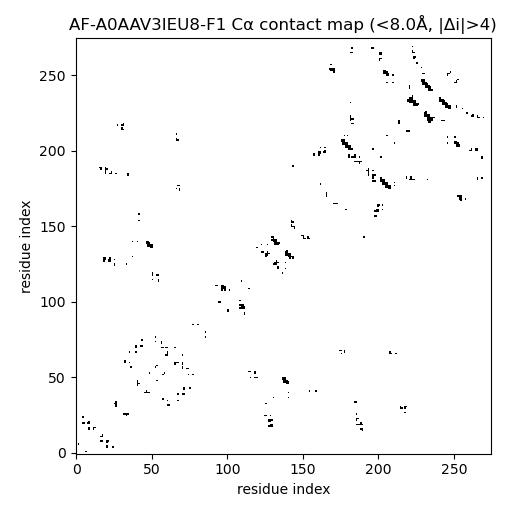 96.62 170 GLY A CA 1
ATOM 1442 C C . GLY A 1 170 ? -20.393 8.349 -0.525 1.00 96.62 170 GLY A C 1
ATOM 1443 O O . GLY A 1 170 ? -20.846 9.340 -1.096 1.00 96.62 170 GLY A O 1
ATOM 1444 N N . VAL A 1 171 ? -19.082 8.105 -0.433 1.00 95.44 171 VAL A N 1
ATOM 1445 C CA . VAL A 1 171 ? -18.043 8.930 -1.057 1.00 95.44 171 VAL A CA 1
ATOM 1446 C C . VAL A 1 171 ? -17.695 8.370 -2.430 1.00 95.44 171 VAL A C 1
ATOM 1448 O O . VAL A 1 171 ? -17.750 7.162 -2.669 1.00 95.44 171 VAL A O 1
ATOM 1451 N N . LYS A 1 172 ? -17.345 9.253 -3.363 1.00 93.69 172 LYS A N 1
ATOM 1452 C CA . LYS A 1 172 ? -16.858 8.861 -4.689 1.00 93.69 172 LYS A CA 1
ATOM 1453 C C . LYS A 1 172 ? -15.336 8.903 -4.693 1.00 93.69 172 LYS A C 1
ATOM 1455 O O . LYS A 1 172 ? -14.734 9.611 -3.898 1.00 93.69 172 LYS A O 1
ATOM 1460 N N . LYS A 1 173 ? -14.720 8.146 -5.602 1.00 91.81 173 LYS A N 1
ATOM 1461 C CA . LYS A 1 173 ? -13.281 8.266 -5.843 1.00 91.81 173 LYS A CA 1
ATOM 1462 C C . LYS A 1 173 ? -12.976 9.660 -6.393 1.00 91.81 173 LYS A C 1
ATOM 1464 O O . LYS A 1 173 ? -13.526 10.042 -7.425 1.00 91.81 173 LYS A O 1
ATOM 1469 N N . GLU A 1 174 ? -12.086 10.369 -5.720 1.00 91.56 174 GLU A N 1
ATOM 1470 C CA . GLU A 1 174 ? -11.567 11.681 -6.078 1.00 91.56 174 GLU A CA 1
ATOM 1471 C C . GLU A 1 174 ? -10.079 11.587 -6.427 1.00 91.56 174 GLU A C 1
ATOM 1473 O O . GLU A 1 174 ? -9.320 10.804 -5.850 1.00 91.56 174 GLU A O 1
ATOM 1478 N N . LYS A 1 175 ? -9.654 12.372 -7.422 1.00 87.38 175 LYS A N 1
ATOM 1479 C CA . LYS A 1 175 ? -8.245 12.419 -7.820 1.00 87.38 175 LYS A CA 1
ATOM 1480 C C . LYS A 1 175 ? -7.432 13.041 -6.686 1.00 87.38 175 LYS A C 1
ATOM 1482 O O . LYS A 1 175 ? -7.801 14.092 -6.176 1.00 87.38 175 LYS A O 1
ATOM 1487 N N . GLY A 1 176 ? -6.312 12.411 -6.341 1.00 89.00 176 GLY A N 1
ATOM 1488 C CA . GLY A 1 176 ? -5.452 12.869 -5.252 1.00 89.00 176 GLY A CA 1
ATOM 1489 C C . GLY A 1 176 ? -5.888 12.389 -3.870 1.00 89.00 176 GLY A C 1
ATOM 1490 O O . GLY A 1 176 ? -5.290 12.826 -2.898 1.00 89.00 176 GLY A O 1
ATOM 1491 N N . PHE A 1 177 ? -6.872 11.489 -3.776 1.00 93.12 177 PHE A N 1
ATOM 1492 C CA . PHE A 1 177 ? -7.236 10.800 -2.538 1.00 93.12 177 PHE A CA 1
ATOM 1493 C C . PHE A 1 177 ? -7.014 9.292 -2.656 1.00 93.12 177 PHE A C 1
ATOM 1495 O O . PHE A 1 177 ? -7.280 8.682 -3.697 1.00 93.12 177 PHE A O 1
ATOM 1502 N N . GLU A 1 178 ? -6.581 8.679 -1.560 1.00 93.00 178 GLU A N 1
ATOM 1503 C CA . GLU A 1 178 ? -6.140 7.293 -1.465 1.00 93.00 178 GLU A CA 1
ATOM 1504 C C . GLU A 1 178 ? -6.745 6.619 -0.226 1.00 93.00 178 GLU A C 1
ATOM 1506 O O . GLU A 1 178 ? -6.901 7.226 0.835 1.00 93.00 178 GLU A O 1
ATOM 1511 N N . LEU A 1 179 ? -7.136 5.347 -0.369 1.00 94.56 179 LEU A N 1
ATOM 1512 C CA . LEU A 1 179 ? -7.540 4.534 0.780 1.00 94.56 179 LEU A CA 1
ATOM 1513 C C . LEU A 1 179 ? -6.299 4.084 1.546 1.00 94.56 179 LEU A C 1
ATOM 1515 O O . LEU A 1 179 ? -5.338 3.611 0.931 1.00 94.56 179 LEU A O 1
ATOM 1519 N N . HIS A 1 180 ? -6.386 4.179 2.867 1.00 93.94 180 HIS A N 1
ATOM 1520 C CA . HIS A 1 180 ? -5.337 3.844 3.815 1.00 93.94 180 HIS A CA 1
ATOM 1521 C C . HIS A 1 180 ? -5.877 2.928 4.914 1.00 93.94 180 HIS A C 1
ATOM 1523 O O . HIS A 1 180 ? -6.915 3.228 5.504 1.00 93.94 180 HIS A O 1
ATOM 1529 N N . HIS A 1 181 ? -5.173 1.836 5.216 1.00 94.62 181 HIS A N 1
ATOM 1530 C CA . HIS A 1 181 ? -5.478 0.998 6.378 1.00 94.62 181 HIS A CA 1
ATOM 1531 C C . HIS A 1 181 ? -4.933 1.647 7.651 1.00 94.62 181 HIS A C 1
ATOM 1533 O O . HIS A 1 181 ? -3.719 1.715 7.815 1.00 94.62 181 HIS A O 1
ATOM 1539 N N . ILE A 1 182 ? -5.818 2.053 8.568 1.00 95.50 182 ILE A N 1
ATOM 1540 C CA . ILE A 1 182 ? -5.446 2.684 9.847 1.00 95.50 182 ILE A CA 1
ATOM 1541 C C . ILE A 1 182 ? -4.497 1.774 10.637 1.00 95.50 182 ILE A C 1
ATOM 1543 O O . ILE A 1 182 ? -3.449 2.206 11.113 1.00 95.50 182 ILE A O 1
ATOM 1547 N N . VAL A 1 183 ? -4.861 0.495 10.768 1.00 94.38 183 VAL A N 1
ATOM 1548 C CA . VAL A 1 183 ? -3.974 -0.552 11.279 1.00 94.38 183 VAL A CA 1
ATOM 1549 C C . VAL A 1 183 ? -3.411 -1.336 10.085 1.00 94.38 183 VAL A C 1
ATOM 1551 O O . VAL A 1 183 ? -4.174 -2.049 9.426 1.00 94.38 183 VAL A O 1
ATOM 1554 N N . PRO A 1 184 ? -2.100 -1.245 9.788 1.00 91.81 184 PRO A N 1
ATOM 1555 C CA . PRO A 1 184 ? -1.511 -1.832 8.590 1.00 91.81 184 PRO A CA 1
ATOM 1556 C C . PRO A 1 184 ? -1.631 -3.350 8.532 1.00 91.81 184 PRO A C 1
ATOM 1558 O O . PRO A 1 184 ? -1.385 -4.050 9.516 1.00 91.81 184 PRO A O 1
ATOM 1561 N N . LEU A 1 185 ? -1.881 -3.871 7.330 1.00 90.88 185 LEU A N 1
ATOM 1562 C CA . LEU A 1 185 ? -1.985 -5.311 7.073 1.00 90.88 185 LEU A CA 1
ATOM 1563 C C . LEU A 1 185 ? -0.719 -6.092 7.455 1.00 90.88 185 LEU A C 1
ATOM 1565 O O . LEU A 1 185 ? -0.801 -7.261 7.823 1.00 90.88 185 LEU A O 1
ATOM 1569 N N . CYS A 1 186 ? 0.456 -5.459 7.396 1.00 89.12 186 CYS A N 1
ATOM 1570 C CA . CYS A 1 186 ? 1.728 -6.080 7.769 1.00 89.12 186 CYS A CA 1
ATOM 1571 C C . CYS A 1 186 ? 1.871 -6.354 9.271 1.00 89.12 186 CYS A C 1
ATOM 1573 O O . CYS A 1 186 ? 2.775 -7.084 9.670 1.00 89.12 186 CYS A O 1
ATOM 1575 N N . LEU A 1 187 ? 0.978 -5.802 10.101 1.00 90.94 187 LEU A N 1
ATOM 1576 C CA . LEU A 1 187 ? 0.890 -6.142 11.517 1.00 90.94 187 LEU A CA 1
ATOM 1577 C C . LEU A 1 187 ? 0.130 -7.449 11.751 1.00 90.94 187 LEU A C 1
ATOM 1579 O O . LEU A 1 187 ? 0.073 -7.900 12.895 1.00 90.94 187 LEU A O 1
ATOM 1583 N N . ALA A 1 188 ? -0.498 -8.040 10.728 1.00 90.31 188 ALA A N 1
ATOM 1584 C CA . ALA A 1 188 ? -1.151 -9.340 10.830 1.00 90.31 188 ALA A CA 1
ATOM 1585 C C . ALA A 1 188 ? -0.166 -10.405 11.307 1.00 90.31 188 ALA A C 1
ATOM 1587 O O . ALA A 1 188 ? 0.962 -10.484 10.826 1.00 90.31 188 ALA A O 1
ATOM 1588 N N . ARG A 1 189 ? -0.619 -11.254 12.226 1.00 88.19 189 ARG A N 1
ATOM 1589 C CA . ARG A 1 189 ? 0.180 -12.364 12.734 1.00 88.19 189 ARG A CA 1
ATOM 1590 C C . ARG A 1 189 ? -0.411 -13.733 12.373 1.00 88.19 189 ARG A C 1
ATOM 1592 O O . ARG A 1 189 ? 0.197 -14.769 12.641 1.00 88.19 189 ARG A O 1
ATOM 1599 N N . SER A 1 190 ? -1.593 -13.748 11.769 1.00 86.38 190 SER A N 1
ATOM 1600 C CA . SER A 1 190 ? -2.236 -14.925 11.192 1.00 86.38 190 SER A CA 1
ATOM 1601 C C . SER A 1 190 ? -3.084 -14.518 9.986 1.00 86.38 190 SER A C 1
ATOM 1603 O O . SER A 1 190 ? -3.255 -13.331 9.694 1.00 86.38 190 SER A O 1
ATOM 1605 N N . ILE A 1 191 ? -3.633 -15.508 9.286 1.00 85.38 191 ILE A N 1
ATOM 1606 C CA . ILE A 1 191 ? -4.572 -15.276 8.185 1.00 85.38 191 ILE A CA 1
ATOM 1607 C C . ILE A 1 191 ? -5.862 -14.622 8.694 1.00 85.38 191 ILE A C 1
ATOM 1609 O O . ILE A 1 191 ? -6.389 -13.723 8.047 1.00 85.38 191 ILE A O 1
ATOM 1613 N N . GLU A 1 192 ? -6.362 -15.054 9.847 1.00 87.69 192 GLU A N 1
ATOM 1614 C CA . GLU A 1 192 ? -7.581 -14.530 10.465 1.00 87.69 192 GLU A CA 1
ATOM 1615 C C . GLU A 1 192 ? -7.386 -13.073 10.882 1.00 87.69 192 GLU A C 1
ATOM 1617 O O . GLU A 1 192 ? -8.244 -12.234 10.621 1.00 87.69 192 GLU A O 1
ATOM 1622 N N . GLU A 1 193 ? -6.230 -12.746 11.466 1.00 90.62 193 GLU A N 1
ATOM 1623 C CA . GLU A 1 193 ? -5.892 -11.359 11.778 1.00 90.62 193 GLU A CA 1
ATOM 1624 C C . GLU A 1 193 ? -5.748 -10.509 10.514 1.00 90.62 193 GLU A C 1
ATOM 1626 O O . GLU A 1 193 ? -6.224 -9.380 10.490 1.00 90.62 193 GLU A O 1
ATOM 1631 N N . PHE A 1 194 ? -5.122 -11.031 9.456 1.00 90.06 194 PHE A N 1
ATOM 1632 C CA . PHE A 1 194 ? -5.038 -10.326 8.176 1.00 90.06 194 PHE A CA 1
ATOM 1633 C C . PHE A 1 194 ? -6.432 -9.994 7.636 1.00 90.06 194 PHE A C 1
ATOM 1635 O O . PHE A 1 194 ? -6.698 -8.869 7.225 1.00 90.06 194 PHE A O 1
ATOM 1642 N N . ASP A 1 195 ? -7.333 -10.969 7.689 1.00 89.44 195 ASP A N 1
ATOM 1643 C CA . ASP A 1 195 ? -8.714 -10.841 7.252 1.00 89.44 195 ASP A CA 1
ATOM 1644 C C . ASP A 1 195 ? -9.507 -9.801 8.069 1.00 89.44 195 ASP A C 1
ATOM 1646 O O . ASP A 1 195 ? -10.414 -9.169 7.521 1.00 89.44 195 ASP A O 1
ATOM 1650 N N . LEU A 1 196 ? -9.199 -9.634 9.359 1.00 93.25 196 LEU A N 1
ATOM 1651 C CA . LEU A 1 196 ? -9.759 -8.571 10.202 1.00 93.25 196 LEU A CA 1
ATOM 1652 C C . LEU A 1 196 ? -9.163 -7.203 9.847 1.00 93.25 196 LEU A C 1
ATOM 1654 O O . LEU A 1 196 ? -9.881 -6.218 9.758 1.00 93.25 196 LEU A O 1
ATOM 1658 N N . LEU A 1 197 ? -7.861 -7.124 9.583 1.00 93.94 197 LEU A N 1
ATOM 1659 C CA . LEU A 1 197 ? -7.239 -5.860 9.188 1.00 93.94 197 LEU A CA 1
ATOM 1660 C C . LEU A 1 197 ? -7.703 -5.391 7.797 1.00 93.94 197 LEU A C 1
ATOM 1662 O O . LEU A 1 197 ? -7.827 -4.191 7.567 1.00 93.94 197 LEU A O 1
ATOM 1666 N N . ASP A 1 198 ? -8.005 -6.311 6.880 1.00 93.00 198 ASP A N 1
ATOM 1667 C CA . ASP A 1 198 ? -8.505 -6.026 5.527 1.00 93.00 198 ASP A CA 1
ATOM 1668 C C . ASP A 1 198 ? -10.034 -5.836 5.512 1.00 93.00 198 ASP A C 1
ATOM 1670 O O . ASP A 1 198 ? -10.768 -6.534 4.808 1.00 93.00 198 ASP A O 1
ATOM 1674 N N . LYS A 1 199 ? -10.517 -4.911 6.345 1.00 95.88 199 LYS A N 1
ATOM 1675 C CA . LYS A 1 199 ? -11.929 -4.543 6.500 1.00 95.88 199 LYS A CA 1
ATOM 1676 C C . LYS A 1 199 ? -12.153 -3.063 6.245 1.00 95.88 199 LYS A C 1
ATOM 1678 O O . LYS A 1 199 ? -11.300 -2.248 6.588 1.00 95.88 199 LYS A O 1
ATOM 1683 N N . TRP A 1 200 ? -13.297 -2.715 5.652 1.00 97.62 200 TRP A N 1
ATOM 1684 C CA . TRP A 1 200 ? -13.608 -1.319 5.327 1.00 97.62 200 TRP A CA 1
ATOM 1685 C C . TRP A 1 200 ? -13.651 -0.423 6.570 1.00 97.62 200 TRP A C 1
ATOM 1687 O O . TRP A 1 200 ? -13.284 0.743 6.483 1.00 97.62 200 TRP A O 1
ATOM 1697 N N . GLU A 1 201 ? -14.025 -0.970 7.729 1.00 98.00 201 GLU A N 1
ATOM 1698 C CA . GLU A 1 201 ? -14.024 -0.266 9.013 1.00 98.00 201 GLU A CA 1
ATOM 1699 C C . GLU A 1 201 ? -12.614 0.180 9.448 1.00 98.00 201 GLU A C 1
ATOM 1701 O O . GLU A 1 201 ? -12.471 1.149 10.189 1.00 98.00 201 GLU A O 1
ATOM 1706 N N . ASN A 1 202 ? -11.569 -0.507 8.971 1.00 97.69 202 ASN A N 1
ATOM 1707 C CA . ASN A 1 202 ? -10.161 -0.173 9.198 1.00 97.69 202 ASN A CA 1
ATOM 1708 C C . ASN A 1 202 ? -9.570 0.701 8.075 1.00 97.69 202 ASN A C 1
ATOM 1710 O O . ASN A 1 202 ? -8.360 0.917 8.040 1.00 97.69 202 ASN A O 1
ATOM 1714 N N . LEU A 1 203 ? -10.386 1.189 7.137 1.00 97.19 203 LEU A N 1
ATOM 1715 C CA . LEU A 1 203 ? -9.944 2.083 6.071 1.00 97.19 203 LEU A CA 1
ATOM 1716 C C . LEU A 1 203 ? -10.317 3.537 6.371 1.00 97.19 203 LEU A C 1
ATOM 1718 O O . LEU A 1 203 ? -11.363 3.828 6.944 1.00 97.19 203 LEU A O 1
ATOM 1722 N N . ILE A 1 204 ? -9.490 4.463 5.897 1.00 96.81 204 ILE A N 1
ATOM 1723 C CA . ILE A 1 204 ? -9.816 5.887 5.769 1.00 96.81 204 ILE A CA 1
ATOM 1724 C C . ILE A 1 204 ? -9.468 6.359 4.362 1.00 96.81 204 ILE A C 1
ATOM 1726 O O . ILE A 1 204 ? -8.514 5.863 3.762 1.00 96.81 204 ILE A O 1
ATOM 1730 N N . TYR A 1 205 ? -10.241 7.302 3.828 1.00 97.50 205 TYR A N 1
ATOM 1731 C CA . TYR A 1 205 ? -9.990 7.893 2.519 1.00 97.50 205 TYR A CA 1
ATOM 1732 C C . TYR A 1 205 ? -9.431 9.299 2.687 1.00 97.50 205 TYR A C 1
ATOM 1734 O O . TYR A 1 205 ? -10.153 10.206 3.098 1.00 97.50 205 TYR A O 1
ATOM 1742 N N . ILE A 1 206 ? -8.137 9.450 2.423 1.00 96.12 206 ILE A N 1
ATOM 1743 C CA . ILE A 1 206 ? -7.362 10.652 2.743 1.00 96.12 206 ILE A CA 1
ATOM 1744 C C . ILE A 1 206 ? -6.630 11.180 1.518 1.00 96.12 206 ILE A C 1
ATOM 1746 O O . ILE A 1 206 ? -6.365 10.423 0.586 1.00 96.12 206 ILE A O 1
ATOM 1750 N N . ASP A 1 207 ? -6.289 12.464 1.502 1.00 94.44 207 ASP A N 1
ATOM 1751 C CA . ASP A 1 207 ? -5.495 13.014 0.408 1.00 94.44 207 ASP A CA 1
ATOM 1752 C C . ASP A 1 207 ? -4.085 12.393 0.362 1.00 94.44 207 ASP A C 1
ATOM 1754 O O . ASP A 1 207 ? -3.508 11.997 1.379 1.00 94.44 207 ASP A O 1
ATOM 1758 N N . ALA A 1 208 ? -3.519 12.308 -0.839 1.00 89.69 208 ALA A N 1
ATOM 1759 C CA . ALA A 1 208 ? -2.270 11.609 -1.108 1.00 89.69 208 ALA A CA 1
ATOM 1760 C C . ALA A 1 208 ? -1.059 12.249 -0.407 1.00 89.69 208 ALA A C 1
ATOM 1762 O O . ALA A 1 208 ? -0.111 11.549 -0.051 1.00 89.69 208 ALA A O 1
ATOM 1763 N N . PHE A 1 209 ? -1.084 13.564 -0.161 1.00 89.12 209 PHE A N 1
ATOM 1764 C CA . PHE A 1 209 ? -0.008 14.241 0.564 1.00 89.12 209 PHE A CA 1
ATOM 1765 C C . PHE A 1 209 ? 0.018 13.802 2.028 1.00 89.12 209 PHE A C 1
ATOM 1767 O O . PHE A 1 209 ? 1.072 13.468 2.573 1.00 89.12 209 PHE A O 1
ATOM 1774 N N . ASN A 1 210 ? -1.147 13.756 2.665 1.00 90.06 210 ASN A N 1
ATOM 1775 C CA . ASN A 1 210 ? -1.273 13.274 4.028 1.00 90.06 210 ASN A CA 1
ATOM 1776 C C . ASN A 1 210 ? -1.087 11.749 4.134 1.00 90.06 210 ASN A C 1
ATOM 1778 O O . ASN A 1 210 ? -0.481 11.293 5.103 1.00 90.06 210 ASN A O 1
ATOM 1782 N N . HIS A 1 211 ? -1.479 10.971 3.120 1.00 89.75 211 HIS A N 1
ATOM 1783 C CA . HIS A 1 211 ? -1.135 9.547 3.021 1.00 89.75 211 HIS A CA 1
ATOM 1784 C C . HIS A 1 211 ? 0.386 9.328 3.034 1.00 89.75 211 HIS A C 1
ATOM 1786 O O . HIS A 1 211 ? 0.898 8.572 3.862 1.00 89.75 211 HIS A O 1
ATOM 1792 N N . ALA A 1 212 ? 1.130 10.080 2.215 1.00 83.69 212 ALA A N 1
ATOM 1793 C CA . ALA A 1 212 ? 2.589 10.005 2.166 1.00 83.69 212 ALA A CA 1
ATOM 1794 C C . ALA A 1 212 ? 3.248 10.321 3.522 1.00 83.69 212 ALA A C 1
ATOM 1796 O O . ALA A 1 212 ? 4.212 9.656 3.909 1.00 83.69 212 ALA A O 1
ATOM 1797 N N . LYS A 1 213 ? 2.712 11.281 4.293 1.00 85.19 213 LYS A N 1
ATOM 1798 C CA . LYS A 1 213 ? 3.197 11.557 5.659 1.00 85.19 213 LYS A CA 1
ATOM 1799 C C . LYS A 1 213 ? 3.039 10.349 6.581 1.00 85.19 213 LYS A C 1
ATOM 1801 O O . LYS A 1 213 ? 3.948 10.059 7.360 1.00 85.19 213 LYS A O 1
ATOM 1806 N N . ILE A 1 214 ? 1.914 9.632 6.504 1.00 86.75 214 ILE A N 1
ATOM 1807 C CA . ILE A 1 214 ? 1.707 8.428 7.321 1.00 86.75 214 ILE A CA 1
ATOM 1808 C C . ILE A 1 214 ? 2.759 7.371 6.964 1.00 86.75 214 ILE A C 1
ATOM 1810 O O . ILE A 1 214 ? 3.438 6.863 7.866 1.00 86.75 214 ILE A O 1
ATOM 1814 N N . SER A 1 215 ? 2.975 7.115 5.672 1.00 78.88 215 SER A N 1
ATOM 1815 C CA . SER A 1 215 ? 3.973 6.149 5.192 1.00 78.88 215 SER A CA 1
ATOM 1816 C C . SER A 1 215 ? 5.397 6.521 5.635 1.00 78.88 215 SER A C 1
ATOM 1818 O O . SER A 1 215 ? 6.112 5.677 6.181 1.00 78.88 215 SER A O 1
ATOM 1820 N N . GLN A 1 216 ? 5.781 7.802 5.558 1.00 76.75 216 GLN A N 1
ATOM 1821 C CA . GLN A 1 216 ? 7.073 8.311 6.058 1.00 76.75 216 GLN A CA 1
ATOM 1822 C C . GLN A 1 216 ? 7.257 8.118 7.573 1.00 76.75 216 GLN A C 1
ATOM 1824 O O . GLN A 1 216 ? 8.377 7.953 8.060 1.00 76.75 216 GLN A O 1
ATOM 1829 N N . THR A 1 217 ? 6.162 8.075 8.336 1.00 78.56 217 THR A N 1
ATOM 1830 C CA . THR A 1 217 ? 6.185 7.780 9.780 1.00 78.56 217 THR A CA 1
ATOM 1831 C C . THR A 1 217 ? 6.151 6.278 10.093 1.00 78.56 217 THR A C 1
ATOM 1833 O O . THR A 1 217 ? 5.951 5.891 11.249 1.00 78.56 217 THR A O 1
ATOM 1836 N N . GLN A 1 218 ? 6.389 5.426 9.085 1.00 76.25 218 GLN A N 1
ATOM 1837 C CA . GLN A 1 218 ? 6.373 3.960 9.160 1.00 76.25 218 GLN A CA 1
ATOM 1838 C C . GLN A 1 218 ? 5.016 3.403 9.607 1.00 76.25 218 GLN A C 1
ATOM 1840 O O . GLN A 1 218 ? 4.967 2.382 10.291 1.00 76.25 218 GLN A O 1
ATOM 1845 N N . ASN A 1 219 ? 3.920 4.089 9.261 1.00 81.56 219 ASN A N 1
ATOM 1846 C CA . ASN A 1 219 ? 2.558 3.683 9.611 1.00 81.56 219 ASN A CA 1
ATOM 1847 C C . ASN A 1 219 ? 2.361 3.436 11.119 1.00 81.56 219 ASN A C 1
ATOM 1849 O O . ASN A 1 219 ? 1.701 2.488 11.532 1.00 81.56 219 ASN A O 1
ATOM 1853 N N . LYS A 1 220 ? 2.983 4.267 11.964 1.00 86.38 220 LYS A N 1
ATOM 1854 C CA . LYS A 1 220 ? 2.930 4.117 13.430 1.00 86.38 220 LYS A CA 1
ATOM 1855 C C . LYS A 1 220 ? 1.710 4.769 14.078 1.00 86.38 220 LYS A C 1
ATOM 1857 O O . LYS A 1 220 ? 1.477 4.541 15.260 1.00 86.38 220 LYS A O 1
ATOM 1862 N N . HIS A 1 221 ? 0.961 5.585 13.339 1.00 91.50 221 HIS A N 1
ATOM 1863 C CA . HIS A 1 221 ? -0.211 6.306 13.833 1.00 91.50 221 HIS A CA 1
ATOM 1864 C C . HIS A 1 221 ? -1.463 5.419 13.753 1.00 91.50 221 HIS A C 1
ATOM 1866 O O . HIS A 1 221 ? -2.290 5.570 12.863 1.00 91.50 221 HIS A O 1
ATOM 1872 N N . LEU A 1 222 ? -1.547 4.443 14.658 1.00 92.75 222 LEU A N 1
ATOM 1873 C CA . LEU A 1 222 ? -2.525 3.351 14.598 1.00 92.75 222 LEU A CA 1
ATOM 1874 C C . LEU A 1 222 ? -3.844 3.647 15.325 1.00 92.75 222 LEU A C 1
ATOM 1876 O O . LEU A 1 222 ? -4.819 2.922 15.131 1.00 92.75 222 LEU A O 1
ATOM 1880 N N . CYS A 1 223 ? -3.866 4.643 16.215 1.00 93.75 223 CYS A N 1
ATOM 1881 C CA . CYS A 1 223 ? -5.033 4.952 17.044 1.00 93.75 223 CYS A CA 1
ATOM 1882 C C . CYS A 1 223 ? -5.905 5.996 16.353 1.00 93.75 223 CYS A C 1
ATOM 1884 O O . CYS A 1 223 ? -5.439 7.110 16.117 1.00 93.75 223 CYS A O 1
ATOM 1886 N N . LEU A 1 224 ? -7.155 5.640 16.061 1.00 95.75 224 LEU A N 1
ATOM 1887 C CA . LEU A 1 224 ? -8.142 6.530 15.461 1.00 95.75 224 LEU A CA 1
ATOM 1888 C C . LEU A 1 224 ? -8.899 7.301 16.544 1.00 95.75 224 LEU A C 1
ATOM 1890 O O . LEU A 1 224 ? -9.434 6.706 17.479 1.00 95.75 224 LEU A O 1
ATOM 1894 N N . TYR A 1 225 ? -9.019 8.610 16.359 1.00 94.88 225 TYR A N 1
ATOM 1895 C CA . TYR A 1 225 ? -9.902 9.482 17.123 1.00 94.88 225 TYR A CA 1
ATOM 1896 C C . TYR A 1 225 ? -10.646 10.436 16.191 1.00 94.88 225 TYR A C 1
ATOM 1898 O O . TYR A 1 225 ? -10.276 10.616 15.029 1.00 94.88 225 TYR A O 1
ATOM 1906 N N . PHE A 1 226 ? -11.682 11.066 16.739 1.00 95.62 226 PHE A N 1
ATOM 1907 C CA . PHE A 1 226 ? -12.410 12.138 16.081 1.00 95.62 226 PHE A CA 1
ATOM 1908 C C . PHE A 1 226 ? -12.523 13.335 17.017 1.00 95.62 226 PHE A C 1
ATOM 1910 O O . PHE A 1 226 ? -12.867 13.176 18.190 1.00 95.62 226 PHE A O 1
ATOM 1917 N N . GLU A 1 227 ? -12.282 14.524 16.479 1.00 94.62 227 GLU A N 1
ATOM 1918 C CA . GLU A 1 227 ? -12.607 15.790 17.128 1.00 94.62 227 GLU A CA 1
ATOM 1919 C C . GLU A 1 227 ? -13.654 16.496 16.265 1.00 94.62 227 GLU A C 1
ATOM 1921 O O . GLU A 1 227 ? -13.375 16.961 15.163 1.00 94.62 227 GLU A O 1
ATOM 1926 N N . ASN A 1 228 ? -14.904 16.519 16.735 1.00 94.31 228 ASN A N 1
ATOM 1927 C CA . ASN A 1 228 ? -16.065 16.883 15.918 1.00 94.31 228 ASN A CA 1
ATOM 1928 C C . ASN A 1 228 ? -16.164 16.006 14.653 1.00 94.31 228 ASN A C 1
ATOM 1930 O O . ASN A 1 228 ? -16.511 14.832 14.751 1.00 94.31 228 ASN A O 1
ATOM 1934 N N . CYS A 1 229 ? -15.880 16.564 13.473 1.00 96.56 229 CYS A N 1
ATOM 1935 C CA . CYS A 1 229 ? -15.840 15.848 12.197 1.00 96.56 229 CYS A CA 1
ATOM 1936 C C . CYS A 1 229 ? -14.420 15.518 11.724 1.00 96.56 229 CYS A C 1
ATOM 1938 O O . CYS A 1 229 ? -14.272 14.752 10.771 1.00 96.56 229 CYS A O 1
ATOM 1940 N N . ASP A 1 230 ? -13.386 16.053 12.360 1.00 97.31 230 ASP A N 1
ATOM 1941 C CA . ASP A 1 230 ? -12.012 15.862 11.912 1.00 97.31 230 ASP A CA 1
ATOM 1942 C C . ASP A 1 230 ? -11.463 14.526 12.407 1.00 97.31 230 ASP A C 1
ATOM 1944 O O . ASP A 1 230 ? -11.852 14.022 13.465 1.00 97.31 230 ASP A O 1
ATOM 1948 N N . VAL A 1 231 ? -10.574 13.934 11.613 1.00 97.31 231 VAL A N 1
ATOM 1949 C CA . VAL A 1 231 ? -9.918 12.665 11.939 1.00 97.31 231 VAL A CA 1
ATOM 1950 C C . VAL A 1 231 ? -8.574 12.953 12.583 1.00 97.31 231 VAL A C 1
ATOM 1952 O O . VAL A 1 231 ? -7.827 13.817 12.124 1.00 97.31 231 VAL A O 1
ATOM 1955 N N . ILE A 1 232 ? -8.243 12.183 13.615 1.00 95.44 232 ILE A N 1
ATOM 1956 C CA . ILE A 1 232 ? -6.936 12.223 14.262 1.00 95.44 232 ILE A CA 1
ATOM 1957 C C . ILE A 1 232 ? -6.371 10.804 14.290 1.00 95.44 232 ILE A C 1
ATOM 1959 O O . ILE A 1 232 ? -7.030 9.878 14.763 1.00 95.44 232 ILE A O 1
ATOM 1963 N N . LEU A 1 233 ? -5.140 10.636 13.803 1.00 94.81 233 LEU A N 1
ATOM 1964 C CA . LEU A 1 233 ? -4.380 9.394 13.939 1.00 94.81 233 LEU A CA 1
ATOM 1965 C C . LEU A 1 233 ? -3.202 9.597 14.890 1.00 94.81 233 LEU A C 1
ATOM 1967 O O . LEU A 1 233 ? -2.334 10.424 14.621 1.00 94.81 233 LEU A O 1
ATOM 1971 N N . SER A 1 234 ? -3.128 8.821 15.971 1.00 91.56 234 SER A N 1
ATOM 1972 C CA . SER A 1 234 ? -2.080 8.945 16.996 1.00 91.56 234 SER A CA 1
ATOM 1973 C C . SER A 1 234 ? -1.199 7.701 17.108 1.00 91.56 234 SER A C 1
ATOM 1975 O O . SER A 1 234 ? -1.646 6.576 16.858 1.00 91.56 234 SER A O 1
ATOM 1977 N N . LYS A 1 235 ? 0.067 7.883 17.520 1.00 86.38 235 LYS A N 1
ATOM 1978 C CA . LYS A 1 235 ? 1.003 6.770 17.793 1.00 86.38 235 LYS A CA 1
ATOM 1979 C C . LYS A 1 235 ? 0.636 5.925 19.014 1.00 86.38 235 LYS A C 1
ATOM 1981 O O . LYS A 1 235 ? 1.204 4.848 19.194 1.00 86.38 235 LYS A O 1
ATOM 1986 N N . GLY A 1 236 ? -0.297 6.367 19.847 1.00 73.81 236 GLY A N 1
ATOM 1987 C CA . GLY A 1 236 ? -0.829 5.528 20.910 1.00 73.81 236 GLY A CA 1
ATOM 1988 C C . GLY A 1 236 ? -1.982 6.182 21.658 1.00 73.81 236 GLY A C 1
ATOM 1989 O O . GLY A 1 236 ? -2.569 7.158 21.208 1.00 73.81 236 GLY A O 1
ATOM 1990 N N . LEU A 1 237 ? -2.332 5.587 22.799 1.00 63.78 237 LEU A N 1
ATOM 1991 C CA . LEU A 1 237 ? -3.605 5.839 23.475 1.00 63.78 237 LEU A CA 1
ATOM 1992 C C . LEU A 1 237 ? -3.656 7.139 24.302 1.00 63.78 237 LEU A C 1
ATOM 1994 O O . LEU A 1 237 ? -4.659 7.383 24.972 1.00 63.78 237 LEU A O 1
ATOM 1998 N N . LYS A 1 238 ? -2.574 7.928 24.336 1.00 57.22 238 LYS A N 1
ATOM 1999 C CA . LYS A 1 238 ? -2.451 9.124 25.185 1.00 57.22 238 LYS A CA 1
ATOM 2000 C C . LYS A 1 238 ? -2.281 10.386 24.339 1.00 57.22 238 LYS A C 1
ATOM 2002 O O . LYS A 1 238 ? -1.484 10.388 23.409 1.00 57.22 238 LYS A O 1
ATOM 2007 N N . GLU A 1 239 ? -2.948 11.467 24.747 1.00 49.12 239 GLU A N 1
ATOM 2008 C CA . GLU A 1 239 ? -2.964 12.783 24.075 1.00 49.12 239 GLU A CA 1
ATOM 2009 C C . GLU A 1 239 ? -1.571 13.409 23.857 1.00 49.12 239 GLU A C 1
ATOM 2011 O O . GLU A 1 239 ? -1.382 14.183 22.927 1.00 49.12 239 GLU A O 1
ATOM 2016 N N . GLU A 1 240 ? -0.568 13.053 24.667 1.00 54.38 240 GLU A N 1
ATOM 2017 C CA . GLU A 1 240 ? 0.806 13.579 24.555 1.00 54.38 240 GLU A CA 1
ATOM 2018 C C . GLU A 1 240 ? 1.633 12.940 23.423 1.00 54.38 240 GLU A C 1
ATOM 2020 O O . GLU A 1 240 ? 2.809 13.264 23.241 1.00 54.38 240 GLU A O 1
ATOM 2025 N N . GLN A 1 241 ? 1.062 11.987 22.686 1.00 69.19 241 GLN A N 1
ATOM 2026 C CA . GLN A 1 241 ? 1.765 11.288 21.618 1.00 69.19 241 GLN A CA 1
ATOM 2027 C C . GLN A 1 241 ? 1.574 11.986 20.271 1.00 69.19 241 GLN A C 1
ATOM 2029 O O . GLN A 1 241 ? 0.534 12.574 19.976 1.00 69.19 241 GLN A O 1
ATOM 2034 N N . GLU A 1 242 ? 2.616 11.909 19.440 1.00 84.06 242 GLU A N 1
ATOM 2035 C CA . GLU A 1 242 ? 2.619 12.444 18.079 1.00 84.06 242 GLU A CA 1
ATOM 2036 C C . GLU A 1 242 ? 1.362 11.992 17.326 1.00 84.06 242 GLU A C 1
ATOM 2038 O O . GLU A 1 242 ? 1.042 10.797 17.288 1.00 84.06 242 GLU A O 1
ATOM 2043 N N . SER A 1 243 ? 0.639 12.976 16.794 1.00 90.56 243 SER A N 1
ATOM 2044 C CA . SER A 1 243 ? -0.666 12.798 16.169 1.00 90.56 243 SER A CA 1
ATOM 2045 C C . SER A 1 243 ? -0.727 13.559 14.850 1.00 90.56 243 SER A C 1
ATOM 2047 O O . SER A 1 243 ? -0.154 14.643 14.713 1.00 90.56 243 SER A O 1
ATOM 2049 N N . LEU A 1 244 ? -1.426 12.978 13.883 1.00 92.81 244 LEU A N 1
ATOM 2050 C CA . LEU A 1 244 ? -1.718 13.557 12.580 1.00 92.81 244 LEU A CA 1
ATOM 2051 C C . LEU A 1 244 ? -3.188 13.962 12.543 1.00 92.81 244 LEU A C 1
ATOM 2053 O O . LEU A 1 244 ? -4.048 13.184 12.952 1.00 92.81 244 LEU A O 1
ATOM 2057 N N . TYR A 1 245 ? -3.453 15.165 12.046 1.00 94.75 245 TYR A N 1
ATOM 2058 C CA . TYR A 1 245 ? -4.782 15.766 11.985 1.00 94.75 245 TYR A CA 1
ATOM 2059 C C . TYR A 1 245 ? -5.213 15.883 10.529 1.00 94.75 245 TYR A C 1
ATOM 2061 O O . TYR A 1 245 ? -4.423 16.316 9.685 1.00 94.75 245 TYR A O 1
ATOM 2069 N N . PHE A 1 246 ? -6.457 15.510 10.246 1.00 96.75 246 PHE A N 1
ATOM 2070 C CA . PHE A 1 246 ? -7.026 15.539 8.906 1.00 96.75 246 PHE A CA 1
ATOM 2071 C C . PHE A 1 246 ? -8.378 16.245 8.962 1.00 96.75 246 PHE A C 1
ATOM 2073 O O . PHE A 1 246 ? -9.332 15.732 9.555 1.00 96.75 246 PHE A O 1
ATOM 2080 N N . THR A 1 247 ? -8.450 17.414 8.329 1.00 97.69 247 THR A N 1
ATOM 2081 C CA . THR A 1 247 ? -9.673 18.212 8.263 1.00 97.69 247 THR A CA 1
ATOM 2082 C C . THR A 1 247 ? -10.704 17.518 7.378 1.00 97.69 247 THR A C 1
ATOM 2084 O O . THR A 1 247 ? -10.402 17.098 6.253 1.00 97.69 247 THR A O 1
ATOM 2087 N N . TYR A 1 248 ? -11.932 17.393 7.871 1.00 97.19 248 TYR A N 1
ATOM 2088 C CA . TYR A 1 248 ? -13.040 16.809 7.121 1.00 97.19 248 TYR A CA 1
ATOM 2089 C C . TYR A 1 248 ? -13.301 17.569 5.814 1.00 97.19 248 TYR A C 1
ATOM 2091 O O . TYR A 1 248 ? -13.263 18.796 5.789 1.00 97.19 248 TYR A O 1
ATOM 2099 N N . ILE A 1 249 ? -13.587 16.844 4.726 1.00 94.69 249 ILE A N 1
ATOM 2100 C CA . ILE A 1 249 ? -13.816 17.369 3.361 1.00 94.69 249 ILE A CA 1
ATOM 2101 C C . ILE A 1 249 ? -12.556 17.929 2.680 1.00 94.69 249 ILE A C 1
ATOM 2103 O O . ILE A 1 249 ? -12.461 17.859 1.458 1.00 94.69 249 ILE A O 1
ATOM 2107 N N . GLU A 1 250 ? -11.570 18.423 3.426 1.00 95.94 250 GLU A N 1
ATOM 2108 C CA . GLU A 1 250 ? -10.315 18.922 2.849 1.00 95.94 250 GLU A CA 1
ATOM 2109 C C . GLU A 1 250 ? -9.271 17.815 2.680 1.00 95.94 250 GLU A C 1
ATOM 2111 O O . GLU A 1 250 ? -8.660 17.691 1.621 1.00 95.94 250 GLU A O 1
ATOM 2116 N N . ASN A 1 251 ? -9.063 17.011 3.726 1.00 96.44 251 ASN A N 1
ATOM 2117 C CA . ASN A 1 251 ? -7.995 16.011 3.790 1.00 96.44 251 ASN A CA 1
ATOM 2118 C C . ASN A 1 251 ? -8.504 14.590 3.995 1.00 96.44 251 ASN A C 1
ATOM 2120 O O . ASN A 1 251 ? -7.763 13.636 3.768 1.00 96.44 251 ASN A O 1
ATOM 2124 N N . VAL A 1 252 ? -9.749 14.435 4.447 1.00 97.56 252 VAL A N 1
ATOM 2125 C CA . VAL A 1 252 ? -10.364 13.134 4.706 1.00 97.56 252 VAL A CA 1
ATOM 2126 C C . VAL A 1 252 ? -11.842 13.138 4.333 1.00 97.56 252 VAL A C 1
ATOM 2128 O O . VAL A 1 252 ? -12.586 14.070 4.647 1.00 97.56 252 VAL A O 1
ATOM 2131 N N . LEU A 1 253 ? -12.278 12.073 3.664 1.00 97.75 253 LEU A N 1
ATOM 2132 C CA . LEU A 1 253 ? -13.629 11.919 3.134 1.00 97.75 253 LEU A CA 1
ATOM 2133 C C . LEU A 1 253 ? -14.262 10.645 3.681 1.00 97.75 253 LEU A C 1
ATOM 2135 O O . LEU A 1 253 ? -13.803 9.540 3.416 1.00 97.75 253 LEU A O 1
ATOM 2139 N N . TYR A 1 254 ? -15.346 10.786 4.435 1.00 97.88 254 TYR A N 1
ATOM 2140 C CA . TYR A 1 254 ? -16.047 9.659 5.039 1.00 97.88 254 TYR A CA 1
ATOM 2141 C C . TYR A 1 254 ? -17.480 10.065 5.425 1.00 97.88 254 TYR A C 1
ATOM 2143 O O . TYR A 1 254 ? -17.835 11.239 5.368 1.00 97.88 254 TYR A O 1
ATOM 2151 N N . LYS A 1 255 ? -18.327 9.108 5.821 1.00 97.81 255 LYS A N 1
ATOM 2152 C CA . LYS A 1 255 ? -19.674 9.407 6.324 1.00 97.81 255 LYS A CA 1
ATOM 2153 C C . LYS A 1 255 ? -19.649 9.613 7.835 1.00 97.81 255 LYS A C 1
ATOM 2155 O O . LYS A 1 255 ? -19.310 8.681 8.558 1.00 97.81 255 LYS A O 1
ATOM 2160 N N . LEU A 1 256 ? -20.089 10.783 8.300 1.00 97.62 256 LEU A N 1
ATOM 2161 C CA . LEU A 1 256 ? -20.094 11.146 9.726 1.00 97.62 256 LEU A CA 1
ATOM 2162 C C . LEU A 1 256 ? -20.826 10.124 10.616 1.00 97.62 256 LEU A C 1
ATOM 2164 O O . LEU A 1 256 ? -20.333 9.775 11.680 1.00 97.62 256 LEU A O 1
ATOM 2168 N N . ASP A 1 257 ? -21.939 9.544 10.155 1.00 97.56 257 ASP A N 1
ATOM 2169 C CA . ASP A 1 257 ? -22.689 8.538 10.931 1.00 97.56 257 ASP A CA 1
ATOM 2170 C C . ASP A 1 257 ? -21.887 7.256 11.241 1.00 97.56 257 ASP A C 1
ATOM 2172 O O . ASP A 1 257 ? -22.310 6.443 12.062 1.00 97.56 257 ASP A O 1
ATOM 2176 N N . LEU A 1 258 ? -20.752 7.037 10.566 1.00 98.00 258 LEU A N 1
ATOM 2177 C CA . LEU A 1 258 ? -19.911 5.851 10.732 1.00 98.00 258 LEU A CA 1
ATOM 2178 C C . LEU A 1 258 ? -18.751 6.056 11.718 1.00 98.00 258 LEU A C 1
ATOM 2180 O O . LEU A 1 258 ? -18.050 5.086 11.997 1.00 98.00 258 LEU A O 1
ATOM 2184 N N . GLN A 1 259 ? -18.568 7.257 12.289 1.00 97.62 259 GLN A N 1
ATOM 2185 C CA . GLN A 1 259 ? -17.473 7.551 13.232 1.00 97.62 259 GLN A CA 1
ATOM 2186 C C . GLN A 1 259 ? -17.374 6.520 14.359 1.00 97.62 259 GLN A C 1
ATOM 2188 O O . GLN A 1 259 ? -16.309 5.952 14.590 1.00 97.62 259 GLN A O 1
ATOM 2193 N N . ASN A 1 260 ? -18.495 6.243 15.033 1.00 97.69 260 ASN A N 1
ATOM 2194 C CA . ASN A 1 260 ? -18.519 5.312 16.162 1.00 97.69 260 ASN A CA 1
ATOM 2195 C C . ASN A 1 260 ? -18.152 3.888 15.738 1.00 97.69 260 ASN A C 1
ATOM 2197 O O . ASN A 1 260 ? -17.376 3.240 16.427 1.00 97.69 260 ASN A O 1
ATOM 2201 N N . ILE A 1 261 ? -18.642 3.434 14.580 1.00 98.12 261 ILE A N 1
ATOM 2202 C CA . ILE A 1 261 ? -18.342 2.095 14.054 1.00 98.12 261 ILE A CA 1
ATOM 2203 C C . ILE A 1 261 ? -16.841 1.961 13.776 1.00 98.12 261 ILE A C 1
ATOM 2205 O O . ILE A 1 261 ? -16.226 0.980 14.183 1.00 98.12 261 ILE A O 1
ATOM 2209 N N . MET A 1 262 ? -16.236 2.959 13.127 1.00 97.94 262 MET A N 1
ATOM 2210 C CA . MET A 1 262 ? -14.798 2.958 12.838 1.00 97.94 262 MET A CA 1
ATOM 2211 C C . MET A 1 262 ? -13.957 3.026 14.119 1.00 97.94 262 MET A C 1
ATOM 2213 O O . MET A 1 262 ? -12.952 2.329 14.244 1.00 97.94 262 MET A O 1
ATOM 2217 N N . LEU A 1 263 ? -14.377 3.847 15.087 1.00 96.62 263 LEU A N 1
ATOM 2218 C CA . LEU A 1 263 ? -13.693 4.008 16.368 1.00 96.62 263 LEU A CA 1
ATOM 2219 C C . LEU A 1 263 ? -13.738 2.725 17.209 1.00 96.62 263 LEU A C 1
ATOM 2221 O O . LEU A 1 263 ? -12.719 2.327 17.771 1.00 96.62 263 LEU A O 1
ATOM 2225 N N . GLU A 1 264 ? -14.904 2.084 17.310 1.00 97.38 264 GLU A N 1
ATOM 2226 C CA . GLU A 1 264 ? -15.068 0.800 17.999 1.00 97.38 264 GLU A CA 1
ATOM 2227 C C . GLU A 1 264 ? -14.219 -0.281 17.329 1.00 97.38 264 GLU A C 1
ATOM 2229 O O . GLU A 1 264 ? -13.442 -0.954 18.005 1.00 97.38 264 GLU A O 1
ATOM 2234 N N . TYR A 1 265 ? -14.258 -0.361 15.996 1.00 97.75 265 TYR A N 1
ATOM 2235 C CA . TYR A 1 265 ? -13.456 -1.325 15.249 1.00 97.75 265 TYR A CA 1
ATOM 2236 C C . TYR A 1 265 ? -11.949 -1.137 15.465 1.00 97.75 265 TYR A C 1
ATOM 2238 O O . TYR A 1 265 ? -11.228 -2.102 15.721 1.00 97.75 265 TYR A O 1
ATOM 2246 N N . ASN A 1 266 ? -11.458 0.107 15.414 1.00 96.44 266 ASN A N 1
ATOM 2247 C CA . ASN A 1 266 ? -10.052 0.414 15.671 1.00 96.44 266 ASN A CA 1
ATOM 2248 C C . ASN A 1 266 ? -9.629 0.005 17.093 1.00 96.44 266 ASN A C 1
ATOM 2250 O O . ASN A 1 266 ? -8.578 -0.615 17.264 1.00 96.44 266 ASN A O 1
ATOM 2254 N N . LYS A 1 267 ? -10.462 0.284 18.105 1.00 94.38 267 LYS A N 1
ATOM 2255 C CA . LYS A 1 267 ? -10.204 -0.137 19.491 1.00 94.38 267 LYS A CA 1
ATOM 2256 C C . LYS A 1 267 ? -10.126 -1.654 19.613 1.00 94.38 267 LYS A C 1
ATOM 2258 O O . LYS A 1 267 ? -9.181 -2.152 20.223 1.00 94.38 267 LYS A O 1
ATOM 2263 N N . ASP A 1 268 ? -11.061 -2.381 19.010 1.00 94.56 268 ASP A N 1
ATOM 2264 C CA . ASP A 1 268 ? -11.090 -3.846 19.051 1.00 94.56 268 ASP A CA 1
ATOM 2265 C C . ASP A 1 268 ? -9.845 -4.458 18.394 1.00 94.56 268 ASP A C 1
ATOM 2267 O O . ASP A 1 268 ? -9.203 -5.345 18.971 1.00 94.56 268 ASP A O 1
ATOM 2271 N N . LEU A 1 269 ? -9.437 -3.933 17.231 1.00 94.12 269 LEU A N 1
ATOM 2272 C CA . LEU A 1 269 ? -8.200 -4.340 16.566 1.00 94.12 269 LEU A CA 1
ATOM 2273 C C . LEU A 1 269 ? -6.984 -4.131 17.476 1.00 94.12 269 LEU A C 1
ATOM 2275 O O . LEU A 1 269 ? -6.187 -5.052 17.654 1.00 94.12 269 LEU A O 1
ATOM 2279 N N . LEU A 1 270 ? -6.847 -2.956 18.092 1.00 91.12 270 LEU A N 1
ATOM 2280 C CA . LEU A 1 270 ? -5.710 -2.639 18.961 1.00 91.12 270 LEU A CA 1
ATOM 2281 C C . LEU A 1 270 ? -5.715 -3.461 20.258 1.00 91.12 270 LEU A C 1
ATOM 2283 O O . LEU A 1 270 ? -4.656 -3.908 20.704 1.00 91.12 270 LEU A O 1
ATOM 2287 N N . HIS A 1 271 ? -6.887 -3.718 20.843 1.00 86.75 271 HIS A N 1
ATOM 2288 C CA . HIS A 1 271 ? -7.022 -4.596 22.004 1.00 86.75 271 HIS A CA 1
ATOM 2289 C C . HIS A 1 271 ? -6.584 -6.027 21.687 1.00 86.75 271 HIS A C 1
ATOM 2291 O O . HIS A 1 271 ? -5.804 -6.595 22.451 1.00 86.75 271 HIS A O 1
ATOM 2297 N N . SER A 1 272 ? -6.990 -6.578 20.538 1.00 80.62 272 SER A N 1
ATOM 2298 C CA . SER A 1 272 ? -6.580 -7.927 20.120 1.00 80.62 272 SER A CA 1
ATOM 2299 C C . SER A 1 272 ? -5.072 -8.079 19.877 1.00 80.62 272 SER A C 1
ATOM 2301 O O . SER A 1 272 ? -4.557 -9.191 19.903 1.00 80.62 272 SER A O 1
ATOM 2303 N N . LYS A 1 273 ? -4.344 -6.974 19.654 1.00 72.12 273 LYS A N 1
ATOM 2304 C CA . LYS A 1 273 ? -2.888 -6.980 19.421 1.00 72.12 273 LYS A CA 1
ATOM 2305 C C . LYS A 1 273 ? -2.064 -6.921 20.706 1.00 72.12 273 LYS A C 1
ATOM 2307 O O . LYS A 1 273 ? -0.902 -7.343 20.686 1.00 72.12 273 LYS A O 1
ATOM 2312 N N . ASN A 1 274 ? -2.652 -6.369 21.770 1.00 61.59 274 ASN A N 1
ATOM 2313 C CA . ASN A 1 274 ? -2.027 -6.170 23.079 1.00 61.59 274 ASN A CA 1
ATOM 2314 C C . ASN A 1 274 ? -2.289 -7.321 24.069 1.00 61.59 274 ASN A C 1
ATOM 2316 O O . ASN A 1 274 ? -1.659 -7.341 25.127 1.00 61.59 274 ASN A O 1
ATOM 2320 N N . GLY A 1 275 ? -3.213 -8.233 23.747 1.00 41.22 275 GLY A N 1
ATOM 2321 C CA . GLY A 1 275 ? -3.373 -9.530 24.418 1.00 41.22 275 GLY A CA 1
ATOM 2322 C C . GLY A 1 275 ? -2.450 -10.585 23.825 1.00 41.22 275 GLY A C 1
ATOM 2323 O O . GLY A 1 275 ? -1.962 -11.419 24.617 1.00 41.22 275 GLY A O 1
#

Foldseek 3Di:
DDDPLRVQLVVDPDPLLVLLSLLLVLLLVVLNLLVLVQQLLLVLVPQKDFLVLLLPASVCCQPHPDFSLNSSVVSVVLVPDDPVVNVVVVVVVQVQQPPVVDDDDPVVGRHPVVSSVVSVVVLVSSCSHLFWNDDDRMIGGAQNDPDPDCSCVVSVLLVVQVVVLCVQFVDDDDPQKDKDQLADLSLDSDPVLSSLSSHSLRIWIWGRVLVSVCSNVSSQQNAWDDDQPKIKGFNDDDPPTDIDIADEPPTTGGHPVCRVVSNVSSVVSVVVSVD

Nearest PDB structures (foldseek):
  8fm6-assembly1_B  TM=3.721E-01  e=6.633E+00  Synechocystis sp. PCC 6803

Radius of gyration: 19.96 Å; Cα contacts (8 Å, |Δi|>4): 351; chains: 1; bounding box: 54×44×56 Å

Secondary structure (DSSP, 8-state):
---HHHHHHHH--SHHHHHHHHHHHHHHHTTTHHHHHHHHHHHTSS-EEEHHHHHHTGGGTTTSS--HHHHHHHHHHHHHS-HHHHHHHHHHHHHHT-GGG--S-GGG---HHHHHHHHHHHHHHHTTSSSEEEETTEEEEPPS--STT-HHHHHHHHHHHHHHHHHHHTPPP-TTEEEEESS-GGG--SHHHHHHHSSGGGEEEEEHHHHHHHHHTTT---EEEEETTEEEEESSSSTTS-EEEE-BTTTEE--GGGHHHHHHHHHHHHHHHH-